Protein AF-A0A0L7LGN3-F1 (afdb_monomer_lite)

pLDDT: mean 71.06, std 17.2, range [39.28, 96.0]

Radius of gyration: 21.37 Å; chains: 1; bounding box: 48×34×63 Å

Structure (mmCIF, N/CA/C/O backbone):
data_AF-A0A0L7LGN3-F1
#
_entry.id   AF-A0A0L7LGN3-F1
#
loop_
_atom_site.group_PDB
_atom_site.id
_atom_site.type_symbol
_atom_site.label_atom_id
_atom_site.label_alt_id
_atom_site.label_comp_id
_atom_site.label_asym_id
_atom_site.label_entity_id
_atom_site.label_seq_id
_atom_site.pdbx_PDB_ins_code
_atom_site.Cartn_x
_atom_site.Cartn_y
_atom_site.Cartn_z
_atom_site.occupancy
_atom_site.B_iso_or_equiv
_atom_site.auth_seq_id
_atom_site.auth_comp_id
_atom_site.auth_asym_id
_atom_site.auth_atom_id
_atom_site.pdbx_PDB_model_num
ATOM 1 N N . MET A 1 1 ? -29.942 -19.097 13.585 1.00 39.56 1 MET A N 1
ATOM 2 C CA . MET A 1 1 ? -29.220 -19.179 14.868 1.00 39.56 1 MET A CA 1
ATOM 3 C C . MET A 1 1 ? -29.336 -17.814 15.507 1.00 39.56 1 MET A C 1
ATOM 5 O O . MET A 1 1 ? -28.858 -16.854 14.919 1.00 39.56 1 MET A O 1
ATOM 9 N N . GLU A 1 2 ? -30.073 -17.703 16.607 1.00 40.81 2 GLU A N 1
ATOM 10 C CA . GLU A 1 2 ? -30.151 -16.458 17.378 1.00 40.81 2 GLU A CA 1
ATOM 11 C C . GLU A 1 2 ? -28.767 -16.155 17.971 1.00 40.81 2 GLU A C 1
ATOM 13 O O . GLU A 1 2 ? -28.131 -17.047 18.529 1.00 40.81 2 GLU A O 1
ATOM 18 N N . GLY A 1 3 ? -28.280 -14.923 17.797 1.00 62.09 3 GLY A N 1
ATOM 19 C CA . GLY A 1 3 ? -27.039 -14.444 18.422 1.00 62.09 3 GLY A CA 1
ATOM 20 C C . GLY A 1 3 ? -25.767 -14.418 17.560 1.00 62.09 3 GLY A C 1
ATOM 21 O O . GLY A 1 3 ? -24.696 -14.176 18.106 1.00 62.09 3 GLY A O 1
ATOM 22 N N . SER A 1 4 ? -25.825 -14.640 16.241 1.00 70.75 4 SER A N 1
ATOM 23 C CA . SER A 1 4 ? -24.631 -14.535 15.378 1.00 70.75 4 SER A CA 1
ATOM 24 C C . SER A 1 4 ? -24.480 -13.150 14.735 1.00 70.75 4 SER A C 1
ATOM 26 O O . SER A 1 4 ? -25.369 -12.726 13.994 1.00 70.75 4 SER A O 1
ATOM 28 N N . PHE A 1 5 ? -23.330 -12.497 14.932 1.00 80.50 5 PHE A N 1
ATOM 29 C CA . PHE A 1 5 ? -22.910 -11.335 14.137 1.00 80.50 5 PHE A CA 1
ATOM 30 C C . PHE A 1 5 ? -22.350 -11.786 12.781 1.00 80.50 5 PHE A C 1
ATOM 32 O O . PHE A 1 5 ? -21.508 -12.683 12.711 1.00 80.50 5 PHE A O 1
ATOM 39 N N . LEU A 1 6 ? -22.811 -11.167 11.692 1.00 79.69 6 LEU A N 1
ATOM 40 C CA . LEU A 1 6 ? -22.328 -11.440 10.341 1.00 79.69 6 LEU A CA 1
ATOM 41 C C . LEU A 1 6 ? -21.188 -10.478 9.995 1.00 79.69 6 LEU A C 1
ATOM 43 O O . LEU A 1 6 ? -21.384 -9.272 9.928 1.00 79.69 6 LEU A O 1
ATOM 47 N N . VAL A 1 7 ? -20.009 -11.022 9.686 1.00 69.62 7 VAL A N 1
ATOM 48 C CA . VAL A 1 7 ? -18.773 -10.249 9.424 1.00 69.62 7 VAL A CA 1
ATOM 49 C C . VAL A 1 7 ? -18.904 -9.249 8.260 1.00 69.62 7 VAL A C 1
ATOM 51 O O . VAL A 1 7 ? -18.174 -8.268 8.198 1.00 69.62 7 VAL A O 1
ATOM 54 N N . ARG A 1 8 ? -19.828 -9.480 7.318 1.00 71.06 8 ARG A N 1
ATOM 55 C CA . ARG A 1 8 ? -20.054 -8.613 6.143 1.00 71.06 8 ARG A CA 1
ATOM 56 C C . ARG A 1 8 ? -21.220 -7.637 6.304 1.00 71.06 8 ARG A C 1
ATOM 58 O O . ARG A 1 8 ? -21.618 -7.013 5.324 1.00 71.06 8 ARG A O 1
ATOM 65 N N . GLN A 1 9 ? -21.790 -7.544 7.499 1.00 74.56 9 GLN A N 1
ATOM 66 C CA . GLN A 1 9 ? -22.887 -6.641 7.795 1.00 74.56 9 GLN A CA 1
ATOM 67 C C . GLN A 1 9 ? -22.383 -5.513 8.690 1.00 74.56 9 GLN A C 1
ATOM 69 O O . GLN A 1 9 ? -21.747 -5.755 9.712 1.00 74.56 9 GLN A O 1
ATOM 74 N N . THR A 1 10 ? -22.673 -4.279 8.297 1.00 77.44 10 THR A N 1
ATOM 75 C CA . THR A 1 10 ? -22.473 -3.109 9.149 1.00 77.44 10 THR A CA 1
ATOM 76 C C . THR A 1 10 ? -23.644 -2.996 10.118 1.00 77.44 10 THR A C 1
ATOM 78 O O . THR A 1 10 ? -24.796 -3.218 9.739 1.00 77.44 10 THR A O 1
ATOM 81 N N . TYR A 1 11 ? -23.340 -2.667 11.366 1.00 81.38 11 TYR A N 1
ATOM 82 C CA . TYR A 1 11 ? -24.309 -2.500 12.443 1.00 81.38 11 TYR A CA 1
ATOM 83 C C . TYR A 1 11 ? -24.236 -1.059 12.949 1.00 81.38 11 TYR A C 1
ATOM 85 O O . TYR A 1 11 ? -23.174 -0.447 12.878 1.00 81.38 11 TYR A O 1
ATOM 93 N N . GLU A 1 12 ? -25.356 -0.532 13.442 1.00 82.38 12 GLU A N 1
ATOM 94 C CA . GLU A 1 12 ? -25.404 0.788 14.079 1.00 82.38 12 GLU A CA 1
ATOM 95 C C . GLU A 1 12 ? -24.512 0.813 15.330 1.00 82.38 12 GLU A C 1
ATOM 97 O O . GLU A 1 12 ? -24.503 -0.149 16.107 1.00 82.38 12 GLU A O 1
ATOM 102 N N . ASP A 1 13 ? -23.810 1.925 15.563 1.00 80.25 13 ASP A N 1
ATOM 103 C CA . ASP A 1 13 ? -22.877 2.076 16.691 1.00 80.25 13 ASP A CA 1
ATOM 104 C C . ASP A 1 13 ? -23.557 1.845 18.051 1.00 80.25 13 ASP A C 1
ATOM 106 O O . ASP A 1 13 ? -22.943 1.323 18.984 1.00 80.25 13 ASP A O 1
ATOM 110 N N . GLU A 1 14 ? -24.852 2.166 18.147 1.00 86.12 14 GLU A N 1
ATOM 111 C CA . GLU A 1 14 ? -25.691 1.940 19.329 1.00 86.12 14 GLU A CA 1
ATOM 112 C C . GLU A 1 14 ? -25.635 0.483 19.813 1.00 86.12 14 GLU A C 1
ATOM 114 O O . GLU A 1 14 ? -25.591 0.225 21.016 1.00 86.12 14 GLU A O 1
ATOM 119 N N . ILE A 1 15 ? -25.547 -0.482 18.892 1.00 87.50 15 ILE A N 1
ATOM 120 C CA . ILE A 1 15 ? -25.446 -1.905 19.236 1.00 87.50 15 ILE A CA 1
ATOM 121 C C . ILE A 1 15 ? -24.143 -2.176 19.998 1.00 87.50 15 ILE A C 1
ATOM 123 O O . ILE A 1 15 ? -24.157 -2.890 21.001 1.00 87.50 15 ILE A O 1
ATOM 127 N N . THR A 1 16 ? -23.030 -1.572 19.577 1.00 85.44 16 THR A N 1
ATOM 128 C CA . THR A 1 16 ? -21.734 -1.705 20.258 1.00 85.44 16 THR A CA 1
ATOM 129 C C . THR A 1 16 ? -21.788 -1.097 21.658 1.00 85.44 16 THR A C 1
ATOM 131 O O . THR A 1 16 ? -21.378 -1.742 22.623 1.00 85.44 16 THR A O 1
ATOM 134 N N . TYR A 1 17 ? -22.349 0.107 21.804 1.00 85.38 17 TYR A N 1
ATOM 135 C CA . TYR A 1 17 ? -22.479 0.757 23.114 1.00 85.38 17 TYR A CA 1
ATOM 136 C C . TYR A 1 17 ? -23.375 -0.028 24.077 1.00 85.38 17 TYR A C 1
ATOM 138 O O . TYR A 1 17 ? -23.039 -0.167 25.257 1.00 85.38 17 TYR A O 1
ATOM 146 N N . ASN A 1 18 ? -24.473 -0.595 23.575 1.00 91.06 18 ASN A N 1
ATOM 147 C CA . ASN A 1 18 ? -25.382 -1.417 24.368 1.00 91.06 18 ASN A CA 1
ATOM 148 C C . ASN A 1 18 ? -24.717 -2.726 24.817 1.00 91.06 18 ASN A C 1
ATOM 150 O O . ASN A 1 18 ? -24.875 -3.123 25.970 1.00 91.06 18 ASN A O 1
ATOM 154 N N . LEU A 1 19 ? -23.919 -3.366 23.953 1.00 91.06 19 LEU A N 1
ATOM 155 C CA . LEU A 1 19 ? -23.157 -4.570 24.308 1.00 91.06 19 LEU A CA 1
ATOM 156 C C . LEU A 1 19 ? -22.126 -4.301 25.404 1.00 91.06 19 LEU A C 1
ATOM 158 O O . LEU A 1 19 ? -22.031 -5.077 26.353 1.00 91.06 19 LEU A O 1
ATOM 162 N N . ILE A 1 20 ? -21.366 -3.207 25.289 1.00 91.19 20 ILE A N 1
ATOM 163 C CA . ILE A 1 20 ? -20.361 -2.847 26.295 1.00 91.19 20 ILE A CA 1
ATOM 164 C C . ILE A 1 20 ? -21.041 -2.498 27.619 1.00 91.19 20 ILE A C 1
ATOM 166 O O . ILE A 1 20 ? -20.626 -3.008 28.655 1.00 91.19 20 ILE A O 1
ATOM 170 N N . THR A 1 21 ? -22.119 -1.708 27.595 1.00 91.19 21 THR A N 1
ATOM 171 C CA . THR A 1 21 ? -22.892 -1.366 28.803 1.00 91.19 21 THR A CA 1
ATOM 172 C C . THR A 1 21 ? -23.439 -2.619 29.491 1.00 91.19 21 THR A C 1
ATOM 174 O O . THR A 1 21 ? -23.223 -2.804 30.687 1.00 91.19 21 THR A O 1
ATOM 177 N N . ALA A 1 22 ? -24.052 -3.538 28.739 1.00 94.12 22 ALA A N 1
ATOM 178 C CA . ALA A 1 22 ? -24.534 -4.805 29.285 1.00 94.12 22 ALA A CA 1
ATOM 179 C C . ALA A 1 22 ? -23.389 -5.666 29.853 1.00 94.12 22 ALA A C 1
ATOM 181 O O . ALA A 1 22 ? -23.540 -6.291 30.901 1.00 94.12 22 ALA A O 1
ATOM 182 N N . ALA A 1 23 ? -22.221 -5.686 29.203 1.00 92.00 23 ALA A N 1
ATOM 183 C CA . ALA A 1 23 ? -21.054 -6.412 29.697 1.00 92.00 23 ALA A CA 1
ATOM 184 C C . ALA A 1 23 ? -20.507 -5.817 31.006 1.00 92.00 23 ALA A C 1
ATOM 186 O O . ALA A 1 23 ? -20.139 -6.579 31.900 1.00 92.00 23 ALA A O 1
ATOM 187 N N . VAL A 1 24 ? -20.504 -4.487 31.154 1.00 94.31 24 VAL A N 1
ATOM 188 C CA . VAL A 1 24 ? -20.149 -3.811 32.416 1.00 94.31 24 VAL A CA 1
ATOM 189 C C . VAL A 1 24 ? -21.088 -4.253 33.536 1.00 94.31 24 VAL A C 1
ATOM 191 O O . VAL A 1 24 ? -20.627 -4.637 34.610 1.00 94.31 24 VAL A O 1
ATOM 194 N N . GLU A 1 25 ? -22.397 -4.250 33.282 1.00 95.06 25 GLU A N 1
ATOM 195 C CA . GLU A 1 25 ? -23.411 -4.636 34.268 1.00 95.06 25 GLU A CA 1
ATOM 196 C C . GLU A 1 25 ? -23.312 -6.113 34.668 1.00 95.06 25 GLU A C 1
ATOM 198 O O . GLU A 1 25 ? -23.404 -6.447 35.848 1.00 95.06 25 GLU A O 1
ATOM 203 N 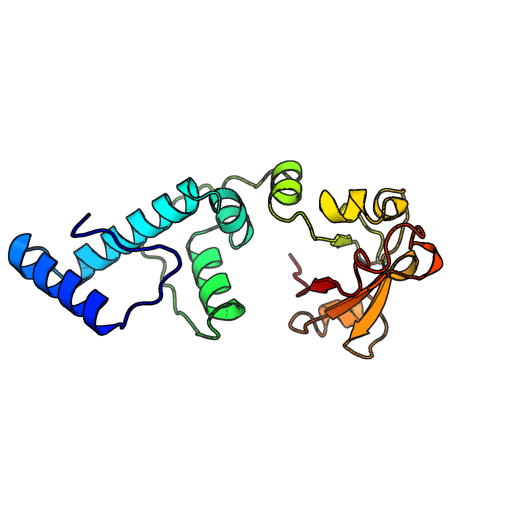N . VAL A 1 26 ? -23.098 -7.011 33.707 1.00 96.00 26 VAL A N 1
ATOM 204 C CA . VAL A 1 26 ? -23.064 -8.457 33.970 1.00 96.00 26 VAL A CA 1
ATOM 205 C C . VAL A 1 26 ? -21.743 -8.888 34.603 1.00 96.00 26 VAL A C 1
ATOM 207 O O . VAL A 1 26 ? -21.737 -9.683 35.542 1.00 96.00 26 VAL A O 1
ATOM 210 N N . LEU A 1 27 ? -20.617 -8.387 34.091 1.00 93.19 27 LEU A N 1
ATOM 211 C CA . LEU A 1 27 ? -19.284 -8.827 34.510 1.00 93.19 27 LEU A CA 1
ATOM 212 C C . LEU A 1 27 ? -18.739 -8.018 35.687 1.00 93.19 27 LEU A C 1
ATOM 214 O O . LEU A 1 27 ? -17.774 -8.454 36.311 1.00 93.19 27 LEU A O 1
ATOM 218 N N . GLN A 1 28 ? -19.343 -6.863 35.996 1.00 94.19 28 GLN A N 1
ATOM 219 C CA . GLN A 1 28 ? -18.865 -5.925 37.017 1.00 94.19 28 GLN A CA 1
ATOM 220 C C . GLN A 1 28 ? -17.419 -5.466 36.755 1.00 94.19 28 GLN A C 1
ATOM 222 O O . GLN A 1 28 ? -16.639 -5.230 37.679 1.00 94.19 28 GLN A O 1
ATOM 227 N N . ILE A 1 29 ? -17.056 -5.347 35.474 1.00 92.50 29 ILE A N 1
ATOM 228 C CA . ILE A 1 29 ? -15.755 -4.856 35.011 1.00 92.50 29 ILE A CA 1
ATOM 229 C C . ILE A 1 29 ? -15.960 -3.462 34.400 1.00 92.50 29 ILE A C 1
ATOM 231 O O . ILE A 1 29 ? -16.913 -3.274 33.644 1.00 92.50 29 ILE A O 1
ATOM 235 N N . PRO A 1 30 ? -15.086 -2.482 34.690 1.00 92.62 30 PRO A N 1
ATOM 236 C CA . PRO A 1 30 ? -15.121 -1.168 34.053 1.00 92.62 30 PRO A CA 1
ATOM 237 C C . PRO A 1 30 ? -15.074 -1.221 32.515 1.00 92.62 30 PRO A C 1
ATOM 239 O O . PRO A 1 30 ? -14.418 -2.081 31.922 1.00 92.62 30 PRO A O 1
ATOM 242 N N . ALA A 1 31 ? -15.761 -0.281 31.858 1.00 84.19 31 ALA A N 1
ATOM 243 C CA . ALA A 1 31 ? -15.893 -0.253 30.398 1.00 84.19 31 ALA A CA 1
ATOM 244 C C . ALA A 1 31 ? -14.546 -0.130 29.667 1.00 84.19 31 ALA A C 1
ATOM 246 O O . ALA A 1 31 ? -14.358 -0.744 28.622 1.00 84.19 31 ALA A O 1
ATOM 247 N N . ASP A 1 32 ? -13.606 0.638 30.218 1.00 82.44 32 ASP A N 1
ATOM 248 C CA . ASP A 1 32 ? -12.250 0.810 29.690 1.00 82.44 32 ASP A CA 1
ATOM 249 C C . ASP A 1 32 ? -11.476 -0.515 29.657 1.00 82.44 32 ASP A C 1
ATOM 251 O O . ASP A 1 32 ? -10.899 -0.856 28.627 1.00 82.44 32 ASP A O 1
ATOM 255 N N . ALA A 1 33 ? -11.545 -1.311 30.726 1.00 79.19 33 ALA A N 1
ATOM 256 C CA . ALA A 1 33 ? -10.915 -2.630 30.778 1.00 79.19 33 ALA A CA 1
ATOM 257 C C . ALA A 1 33 ? -11.566 -3.633 29.805 1.00 79.19 33 ALA A C 1
ATOM 259 O O . ALA A 1 33 ? -10.871 -4.436 29.178 1.00 79.19 33 ALA A O 1
ATOM 260 N N . ILE A 1 34 ? -12.893 -3.578 29.637 1.00 84.12 34 ILE A N 1
ATOM 261 C CA . ILE A 1 34 ? -13.607 -4.398 28.643 1.00 84.12 34 ILE A CA 1
ATOM 262 C C . ILE A 1 34 ? -13.187 -4.005 27.224 1.00 84.12 34 ILE A C 1
ATOM 264 O O . ILE A 1 34 ? -12.912 -4.880 26.406 1.00 84.12 34 ILE A O 1
ATOM 268 N N . LEU A 1 35 ? -13.111 -2.706 26.929 1.00 78.50 35 LEU A N 1
ATOM 269 C CA . LEU A 1 35 ? -12.689 -2.193 25.626 1.00 78.50 35 LEU A CA 1
ATOM 270 C C . LEU A 1 35 ? -11.220 -2.521 25.325 1.00 78.50 35 LEU A C 1
ATOM 272 O O . LEU A 1 35 ? -10.892 -2.846 24.184 1.00 78.50 35 LEU A O 1
ATOM 276 N N . GLU A 1 36 ? -10.342 -2.499 26.330 1.00 76.19 36 GLU A N 1
ATOM 277 C CA . GLU A 1 36 ? -8.947 -2.925 26.184 1.00 76.19 36 GLU A CA 1
ATOM 278 C C . GLU A 1 36 ? -8.856 -4.419 25.834 1.00 76.19 36 GLU A C 1
ATOM 280 O O . GLU A 1 36 ? -8.170 -4.801 24.879 1.00 76.19 36 GLU A O 1
ATOM 285 N N . LEU A 1 37 ? -9.599 -5.268 26.552 1.00 77.06 37 LEU A N 1
ATOM 286 C CA . LEU A 1 37 ? -9.659 -6.700 26.265 1.00 77.06 37 LEU A CA 1
ATOM 287 C C . LEU A 1 37 ? -10.264 -6.972 24.883 1.00 77.06 37 LEU A C 1
ATOM 289 O O . LEU A 1 37 ? -9.725 -7.781 24.130 1.00 77.06 37 LEU A O 1
ATOM 293 N N . PHE A 1 38 ? -11.332 -6.258 24.525 1.00 81.62 38 PHE A N 1
ATOM 294 C CA . PHE A 1 38 ? -11.936 -6.318 23.199 1.00 81.62 38 PHE A CA 1
ATOM 295 C C . PHE A 1 38 ? -10.917 -5.970 22.112 1.00 81.62 38 PHE A C 1
ATOM 297 O O . PHE A 1 38 ? -10.794 -6.713 21.143 1.00 81.62 38 PHE A O 1
ATOM 304 N N . GLY A 1 39 ? -10.136 -4.899 22.287 1.00 69.88 39 GLY A N 1
ATOM 305 C CA . GLY A 1 39 ? -9.077 -4.520 21.352 1.00 69.88 39 GLY A CA 1
ATOM 306 C C . GLY A 1 39 ? -8.022 -5.617 21.176 1.00 69.88 39 GLY A C 1
ATOM 307 O O . GLY A 1 39 ? -7.620 -5.914 20.049 1.00 69.88 39 GLY A O 1
ATOM 308 N N . LYS A 1 40 ? -7.620 -6.277 22.270 1.00 71.94 40 LYS A N 1
ATOM 309 C CA . LYS A 1 40 ? -6.699 -7.421 22.220 1.00 71.94 40 LYS A CA 1
ATOM 310 C C . LYS A 1 40 ? -7.301 -8.604 21.453 1.00 71.94 40 LYS A C 1
ATOM 312 O O . LYS A 1 40 ? -6.662 -9.125 20.543 1.00 71.94 40 LYS A O 1
ATOM 317 N N . THR A 1 41 ? -8.525 -9.006 21.784 1.00 75.56 41 THR A N 1
ATOM 318 C CA . THR A 1 41 ? -9.213 -10.125 21.121 1.00 75.56 41 THR A CA 1
ATOM 319 C C . THR A 1 41 ? -9.513 -9.821 19.655 1.00 75.56 41 THR A C 1
ATOM 321 O O . THR A 1 41 ? -9.410 -10.703 18.809 1.00 75.56 41 THR A O 1
ATOM 324 N N . PHE A 1 42 ? -9.822 -8.569 19.317 1.00 72.19 42 PHE A N 1
ATOM 325 C CA . PHE A 1 42 ? -9.990 -8.121 17.937 1.00 72.19 42 PHE A CA 1
ATOM 326 C C . PHE A 1 42 ? -8.689 -8.255 17.139 1.00 72.19 42 PHE A C 1
ATOM 328 O O . PHE A 1 42 ? -8.714 -8.670 15.980 1.00 72.19 42 PHE A O 1
ATOM 335 N N . PHE A 1 43 ? -7.545 -7.945 17.754 1.00 66.12 43 PHE A N 1
ATOM 336 C CA . PHE A 1 43 ? -6.245 -8.133 17.119 1.00 66.12 43 PHE A CA 1
ATOM 337 C C . PHE A 1 43 ? -5.948 -9.617 16.861 1.00 66.12 43 PHE A C 1
ATOM 339 O O . PHE A 1 43 ? -5.594 -9.971 15.739 1.00 66.12 43 PHE A O 1
ATOM 346 N N . GLU A 1 44 ? -6.164 -10.484 17.854 1.00 68.31 44 GLU A N 1
ATOM 347 C CA . GLU A 1 44 ? -6.035 -11.945 17.713 1.00 68.31 44 GLU A CA 1
ATOM 348 C C . GLU A 1 44 ? -6.971 -12.480 16.613 1.00 68.31 44 GLU A C 1
ATOM 350 O O . GLU A 1 44 ? -6.536 -13.195 15.713 1.00 68.31 44 GLU A O 1
ATOM 355 N N . PHE A 1 45 ? -8.229 -12.027 16.586 1.00 68.69 45 PHE A N 1
ATOM 356 C CA . PHE A 1 45 ? -9.182 -12.361 15.527 1.00 68.69 45 PHE A CA 1
ATOM 357 C C . PHE A 1 45 ? -8.698 -11.930 14.137 1.00 68.69 45 PHE A C 1
ATOM 359 O O . PHE A 1 45 ? -8.854 -12.676 13.168 1.00 68.69 45 PHE A O 1
ATOM 366 N N . CYS A 1 46 ? -8.106 -10.739 14.009 1.00 62.75 46 CYS A N 1
ATOM 367 C CA . CYS A 1 46 ? -7.528 -10.300 12.742 1.00 62.75 46 CYS A CA 1
ATOM 368 C C . CYS A 1 46 ? -6.362 -11.208 12.319 1.00 62.75 46 CYS A C 1
ATOM 370 O O . CYS A 1 46 ? -6.254 -11.544 11.138 1.00 62.75 46 CYS A O 1
ATOM 372 N N . GLN A 1 47 ? -5.519 -11.641 13.262 1.00 60.88 47 GLN A N 1
ATOM 373 C CA . GLN A 1 47 ? -4.443 -12.591 12.976 1.00 60.88 47 GLN A CA 1
ATOM 374 C C . GLN A 1 47 ? -5.002 -13.924 12.457 1.00 60.88 47 GLN A C 1
ATOM 376 O O . GLN A 1 47 ? -4.615 -14.363 11.371 1.00 60.88 47 GLN A O 1
ATOM 381 N N . ASP A 1 48 ? -5.975 -14.500 13.162 1.00 67.81 48 ASP A N 1
ATOM 382 C CA . ASP A 1 48 ? -6.616 -15.773 12.805 1.00 67.81 48 ASP A CA 1
ATOM 383 C C . ASP A 1 48 ? -7.400 -15.701 11.489 1.00 67.81 48 ASP A C 1
ATOM 385 O O . ASP A 1 48 ? -7.450 -16.662 10.719 1.00 67.81 48 ASP A O 1
ATOM 389 N N . SER A 1 49 ? -7.958 -14.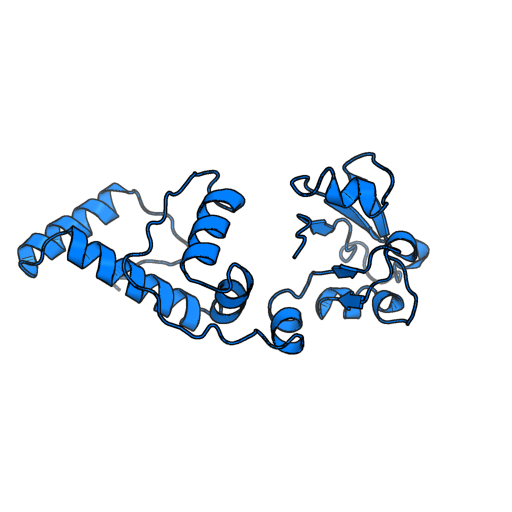531 11.178 1.00 63.28 49 SER A N 1
ATOM 390 C CA . SER A 1 49 ? -8.657 -14.257 9.917 1.00 63.28 49 SER A CA 1
ATOM 391 C C . SER A 1 49 ? -7.710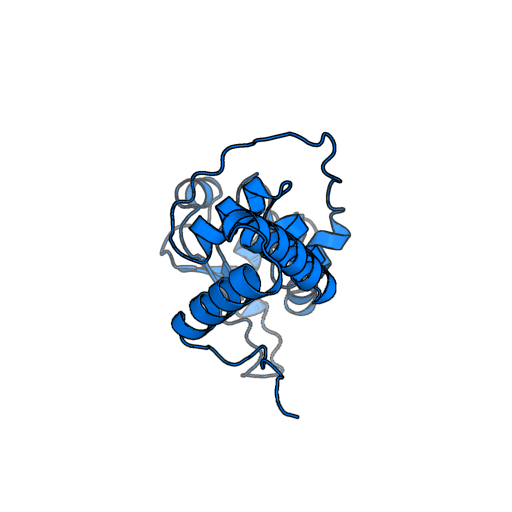 -14.114 8.714 1.00 63.28 49 SER A C 1
ATOM 393 O O . SER A 1 49 ? -8.154 -13.798 7.610 1.00 63.28 49 SER A O 1
ATOM 395 N N . GLY A 1 50 ? -6.405 -14.348 8.902 1.00 58.22 50 GLY A N 1
ATOM 396 C CA . GLY A 1 50 ? -5.388 -14.299 7.851 1.00 58.22 50 GLY A CA 1
ATOM 397 C C . GLY A 1 50 ? -4.881 -12.891 7.540 1.00 58.22 50 GLY A C 1
ATOM 398 O O . GLY A 1 50 ? -4.188 -12.699 6.536 1.00 58.22 50 GLY A O 1
ATOM 399 N N . TYR A 1 51 ? -5.213 -11.907 8.385 1.00 57.94 51 TYR A N 1
ATOM 400 C CA . TYR A 1 51 ? -4.610 -10.578 8.331 1.00 57.94 51 TYR A CA 1
ATOM 401 C C . TYR A 1 51 ? -3.306 -10.507 9.128 1.00 57.94 51 TYR A C 1
ATOM 403 O O . TYR A 1 51 ? -2.630 -9.494 9.014 1.00 57.94 51 TYR A O 1
ATOM 411 N N . ASP A 1 52 ? -2.898 -11.556 9.858 1.00 56.03 52 ASP A N 1
ATOM 412 C CA . ASP A 1 52 ? -1.618 -11.672 10.592 1.00 56.03 52 ASP A CA 1
ATOM 413 C C . ASP A 1 52 ? -0.438 -11.048 9.837 1.00 56.03 52 ASP A C 1
ATOM 415 O O . ASP A 1 52 ? 0.318 -10.216 10.334 1.00 56.03 52 ASP A O 1
ATOM 419 N N . LYS A 1 53 ? -0.369 -11.410 8.569 1.00 53.88 53 LYS A N 1
ATOM 420 C CA . LYS A 1 53 ? 0.624 -11.029 7.589 1.00 53.88 53 LYS A CA 1
ATOM 421 C C . LYS A 1 53 ? 0.522 -9.568 7.161 1.00 53.88 53 LYS A C 1
ATOM 423 O O . LYS A 1 53 ? 1.546 -8.916 6.986 1.00 53.88 53 LYS A O 1
ATOM 428 N N . ILE A 1 54 ? -0.694 -9.046 6.994 1.00 53.97 54 ILE A N 1
ATOM 429 C CA . ILE A 1 54 ? -0.953 -7.635 6.665 1.00 53.97 54 ILE A CA 1
ATOM 430 C C . ILE A 1 54 ? -0.643 -6.758 7.884 1.00 53.97 54 ILE A C 1
ATOM 432 O O . ILE A 1 54 ? 0.023 -5.737 7.741 1.00 53.97 54 ILE A O 1
ATOM 436 N N . LEU A 1 55 ? -1.048 -7.188 9.081 1.00 52.84 55 LEU A N 1
ATOM 437 C CA . LEU A 1 55 ? -0.795 -6.512 10.354 1.00 52.84 55 LEU A CA 1
ATOM 438 C C . LEU A 1 55 ? 0.707 -6.357 10.630 1.00 52.84 55 LEU A C 1
ATOM 440 O O . LEU A 1 55 ? 1.141 -5.272 10.995 1.00 52.84 55 LEU A O 1
ATOM 444 N N . GLN A 1 56 ? 1.500 -7.405 10.378 1.00 53.78 56 GLN A N 1
ATOM 445 C CA . GLN A 1 56 ? 2.963 -7.388 10.530 1.00 53.78 56 GLN A CA 1
ATOM 446 C C . GLN A 1 56 ? 3.685 -6.433 9.568 1.00 53.78 56 GLN A C 1
ATOM 448 O O . GLN A 1 56 ? 4.820 -6.038 9.820 1.00 53.78 56 GLN A O 1
ATOM 453 N N . VAL A 1 57 ? 3.056 -6.081 8.445 1.00 51.06 57 VAL A N 1
ATOM 454 C CA . VAL A 1 57 ? 3.662 -5.219 7.420 1.00 51.06 57 VAL A CA 1
ATOM 455 C C . VAL A 1 57 ? 3.139 -3.785 7.483 1.00 51.06 57 VAL A C 1
ATOM 457 O O . VAL A 1 57 ? 3.855 -2.855 7.124 1.00 51.06 57 VAL A O 1
ATOM 460 N N . LEU A 1 58 ? 1.911 -3.581 7.964 1.00 50.16 58 LEU A N 1
ATOM 461 C CA . LEU A 1 58 ? 1.352 -2.251 8.217 1.00 50.16 58 LEU A CA 1
ATOM 462 C C . LEU A 1 58 ? 1.981 -1.564 9.439 1.00 50.16 58 LEU A C 1
ATOM 464 O O . LEU A 1 58 ? 1.753 -0.377 9.649 1.00 50.16 58 LEU A O 1
ATOM 468 N N . GLY A 1 59 ? 2.793 -2.279 10.216 1.00 49.00 59 GLY A N 1
ATOM 469 C CA . GLY A 1 59 ? 3.602 -1.705 11.275 1.00 49.00 59 GLY A CA 1
ATOM 470 C C . GLY A 1 59 ? 4.474 -2.749 11.963 1.00 49.00 59 GLY A C 1
ATOM 471 O O . GLY A 1 59 ? 4.000 -3.838 12.268 1.00 49.00 59 GLY A O 1
ATOM 472 N N . ALA A 1 60 ? 5.735 -2.409 12.245 1.00 48.03 60 ALA A N 1
ATOM 473 C CA . ALA A 1 60 ? 6.628 -3.267 13.030 1.00 48.03 60 ALA A CA 1
ATOM 474 C C . ALA A 1 60 ? 6.161 -3.385 14.494 1.00 48.03 60 ALA A C 1
ATOM 476 O O . ALA A 1 60 ? 6.518 -4.329 15.196 1.00 48.03 60 ALA A O 1
ATOM 477 N N . THR A 1 61 ? 5.333 -2.436 14.944 1.00 50.72 61 THR A N 1
ATOM 478 C CA . THR A 1 61 ? 4.731 -2.394 16.277 1.00 50.72 61 THR A CA 1
ATOM 479 C C . THR A 1 61 ? 3.212 -2.170 16.207 1.00 50.72 61 THR A C 1
ATOM 481 O O . THR A 1 61 ? 2.716 -1.586 15.240 1.00 50.72 61 THR A O 1
ATOM 484 N N . PRO A 1 62 ? 2.443 -2.533 17.256 1.00 50.94 62 PRO A N 1
ATOM 485 C CA . PRO A 1 62 ? 1.027 -2.165 17.373 1.00 50.94 62 PRO A CA 1
ATOM 486 C C . PRO A 1 62 ? 0.780 -0.654 17.245 1.00 50.94 62 PRO A C 1
ATOM 488 O O . PRO A 1 62 ? -0.262 -0.242 16.748 1.00 50.94 62 PRO A O 1
ATOM 491 N N . ARG A 1 63 ? 1.753 0.180 17.642 1.00 57.22 63 ARG A N 1
ATOM 492 C CA . ARG A 1 63 ? 1.725 1.633 17.423 1.00 57.22 63 ARG A CA 1
ATOM 493 C C . ARG A 1 63 ? 1.743 1.959 15.934 1.00 57.22 63 ARG A C 1
ATOM 495 O O . ARG A 1 63 ? 0.875 2.699 15.486 1.00 57.22 63 ARG A O 1
ATOM 502 N N . ASP A 1 64 ? 2.710 1.423 15.197 1.00 59.53 64 ASP A N 1
ATOM 503 C CA . ASP A 1 64 ? 2.860 1.693 13.763 1.00 59.53 64 ASP A CA 1
ATOM 504 C C . ASP A 1 64 ? 1.634 1.197 12.997 1.00 59.53 64 ASP A C 1
ATOM 506 O O . ASP A 1 64 ? 1.139 1.880 12.102 1.00 59.53 64 ASP A O 1
ATOM 510 N N . PHE A 1 65 ? 1.090 0.051 13.412 1.00 61.62 65 PHE A N 1
ATOM 511 C CA . PHE A 1 65 ? -0.159 -0.475 12.887 1.00 61.62 65 PHE A CA 1
ATOM 512 C C . PHE A 1 65 ? -1.327 0.487 13.146 1.00 61.62 65 PHE A C 1
ATOM 514 O O . PHE A 1 65 ? -1.994 0.901 12.201 1.00 61.62 65 PHE A O 1
ATOM 521 N N . LEU A 1 66 ? -1.554 0.900 14.398 1.00 58.22 66 LEU A N 1
ATOM 522 C CA . LEU A 1 66 ? -2.653 1.803 14.759 1.00 58.22 66 LEU A CA 1
ATOM 523 C C . LEU A 1 66 ? -2.523 3.171 14.085 1.00 58.22 66 LEU A C 1
ATOM 525 O O . LEU A 1 66 ? -3.517 3.712 13.610 1.00 58.22 66 LEU A O 1
ATOM 529 N N . GLN A 1 67 ? -1.310 3.714 13.987 1.00 59.34 67 GLN A N 1
ATOM 530 C CA . GLN A 1 67 ? -1.048 4.970 13.286 1.00 59.34 67 GLN A CA 1
ATOM 531 C C . GLN A 1 67 ? -1.275 4.830 11.780 1.00 59.34 67 GLN A C 1
ATOM 533 O O . GLN A 1 67 ? -1.871 5.716 11.166 1.00 59.34 67 GLN A O 1
ATOM 538 N N . THR A 1 68 ? -0.859 3.716 11.177 1.00 56.16 68 THR A N 1
ATOM 539 C CA . THR A 1 68 ? -1.050 3.459 9.745 1.00 56.16 68 THR A CA 1
ATOM 540 C C . THR A 1 68 ? -2.519 3.224 9.412 1.00 56.16 68 THR A C 1
ATOM 542 O O . THR A 1 68 ? -3.005 3.775 8.430 1.00 56.16 68 THR A O 1
ATOM 545 N N . VAL A 1 69 ? -3.260 2.474 10.230 1.00 58.00 69 VAL A N 1
ATOM 546 C CA . VAL A 1 69 ? -4.702 2.269 10.034 1.00 58.00 69 VAL A CA 1
ATOM 547 C C . VAL A 1 69 ? -5.471 3.566 10.247 1.00 58.00 69 VAL A C 1
ATOM 549 O O . VAL A 1 69 ? -6.259 3.958 9.389 1.00 58.00 69 VAL A O 1
ATOM 552 N N . ALA A 1 70 ? -5.211 4.276 11.343 1.00 55.97 70 ALA A N 1
ATOM 553 C CA . ALA A 1 70 ? -5.905 5.521 11.636 1.00 55.97 70 ALA A CA 1
ATOM 554 C C . ALA A 1 70 ? -5.670 6.577 10.546 1.00 55.97 70 ALA A C 1
ATOM 556 O O . ALA A 1 70 ? -6.632 7.139 10.023 1.00 55.97 70 ALA A O 1
ATOM 557 N N . SER A 1 71 ? -4.413 6.778 10.136 1.00 56.31 71 SER A N 1
ATOM 558 C CA . SER A 1 71 ? -4.071 7.788 9.131 1.00 56.31 71 SER A CA 1
ATOM 559 C C . SER A 1 71 ? -4.439 7.384 7.704 1.00 56.31 71 SER A C 1
ATOM 561 O O . SER A 1 71 ? -4.943 8.221 6.962 1.00 56.31 71 SER A O 1
ATOM 563 N N . LYS A 1 72 ? -4.202 6.126 7.296 1.00 53.81 72 LYS A N 1
ATOM 564 C CA . LYS A 1 72 ? -4.343 5.708 5.889 1.00 53.81 72 LYS A CA 1
ATOM 565 C C . LYS A 1 72 ? -5.691 5.094 5.541 1.00 53.81 72 LYS A C 1
ATOM 567 O O . LYS A 1 72 ? -6.059 5.131 4.370 1.00 53.81 72 LYS A O 1
ATOM 572 N N . LEU A 1 73 ? -6.395 4.493 6.501 1.00 52.25 73 LEU A N 1
ATOM 573 C CA . LEU A 1 73 ? -7.695 3.865 6.243 1.00 52.25 73 LEU A CA 1
ATOM 574 C C . LEU A 1 73 ? -8.849 4.759 6.691 1.00 52.25 73 LEU A C 1
ATOM 576 O O . LEU A 1 73 ? -9.850 4.827 5.985 1.00 52.25 73 LEU A O 1
ATOM 580 N N . HIS A 1 74 ? -8.725 5.440 7.835 1.00 52.31 74 HIS A N 1
ATOM 581 C CA . HIS A 1 74 ? -9.851 6.159 8.445 1.00 52.31 74 HIS A CA 1
ATOM 582 C C . HIS A 1 74 ? -9.712 7.695 8.450 1.00 52.31 74 HIS A C 1
ATOM 584 O O . HIS A 1 74 ? -10.629 8.363 8.914 1.00 52.31 74 HIS A O 1
ATOM 590 N N . ASN A 1 75 ? -8.629 8.273 7.905 1.00 54.66 75 ASN A N 1
ATOM 591 C CA . ASN A 1 75 ? -8.357 9.726 7.910 1.00 54.66 75 ASN A CA 1
ATOM 592 C C . ASN A 1 75 ? -8.440 10.375 9.311 1.00 54.66 75 ASN A C 1
ATOM 594 O O . ASN A 1 75 ? -8.814 11.541 9.444 1.00 54.66 75 ASN A O 1
ATOM 598 N N . THR A 1 76 ? -8.069 9.636 10.357 1.00 45.75 76 THR A N 1
ATOM 599 C CA . THR A 1 76 ? -8.142 10.091 11.752 1.00 45.75 76 THR A CA 1
ATOM 600 C C . THR A 1 76 ? -6.746 10.157 12.360 1.00 45.75 76 THR A C 1
ATOM 602 O O . THR A 1 76 ? -5.943 9.234 12.218 1.00 45.75 76 THR A O 1
ATOM 605 N N . GLU A 1 77 ? -6.446 11.237 13.078 1.00 48.72 77 GLU A N 1
ATOM 606 C CA . GLU A 1 77 ? -5.189 11.383 13.812 1.00 48.72 77 GLU A CA 1
ATO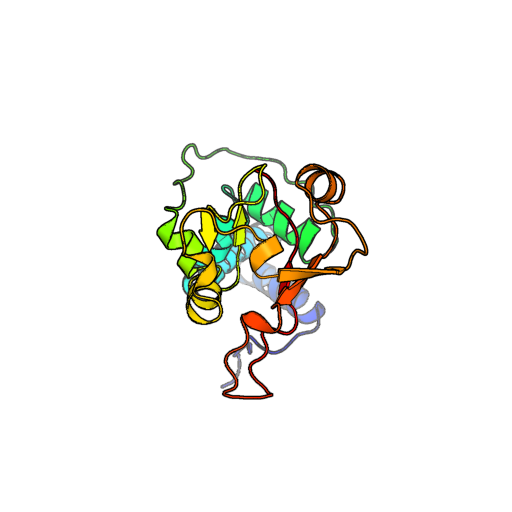M 607 C C . GLU A 1 77 ? -5.322 10.742 15.204 1.00 48.72 77 GLU A C 1
ATOM 609 O O . GLU A 1 77 ? -6.049 11.237 16.065 1.00 48.72 77 GLU A O 1
ATOM 614 N N . VAL A 1 78 ? -4.642 9.615 15.433 1.00 50.06 78 VAL A N 1
ATOM 615 C CA . VAL A 1 78 ? -4.644 8.925 16.735 1.00 50.06 78 VAL A CA 1
ATOM 616 C C . VAL A 1 78 ? -3.337 9.210 17.470 1.00 50.06 78 VAL A C 1
ATOM 618 O O . VAL A 1 78 ? -2.253 8.813 17.032 1.00 50.06 78 VAL A O 1
ATOM 621 N N . LYS A 1 79 ? -3.433 9.865 18.633 1.00 48.12 79 LYS A N 1
ATOM 622 C CA . LYS A 1 79 ? -2.322 9.966 19.586 1.00 48.12 79 LYS A CA 1
ATOM 623 C C . LYS A 1 79 ? -2.195 8.654 20.355 1.00 48.12 79 LYS A C 1
ATOM 625 O O . LYS A 1 79 ? -3.001 8.358 21.227 1.00 48.12 79 LYS A O 1
ATOM 630 N N . VAL A 1 80 ? -1.162 7.880 20.032 1.00 51.56 80 VAL A N 1
ATOM 631 C CA . VAL A 1 80 ? -0.793 6.667 20.773 1.00 51.56 80 VAL A CA 1
ATOM 632 C C . VAL A 1 80 ? 0.308 7.019 21.776 1.00 51.56 80 VAL A C 1
ATOM 634 O O . VAL A 1 80 ? 1.405 7.425 21.377 1.00 51.56 80 VAL A O 1
ATOM 637 N N . GLU A 1 81 ? 0.059 6.836 23.070 1.00 51.72 81 GLU A N 1
ATOM 638 C CA . GLU A 1 81 ? 1.082 6.902 24.122 1.00 51.72 81 GLU A CA 1
ATOM 639 C C . GLU A 1 81 ? 1.555 5.481 24.462 1.00 51.72 81 GLU A C 1
ATOM 641 O O . GLU A 1 81 ? 0.748 4.569 24.632 1.00 51.72 81 GLU A O 1
ATOM 646 N N . ILE A 1 82 ? 2.875 5.250 24.498 1.00 51.62 82 ILE A N 1
ATOM 647 C CA . ILE A 1 82 ? 3.411 3.938 24.890 1.00 51.62 82 ILE A CA 1
ATOM 648 C C . ILE A 1 82 ? 3.388 3.869 26.414 1.00 51.62 82 ILE A C 1
ATOM 650 O O . ILE A 1 82 ? 4.133 4.588 27.072 1.00 51.62 82 ILE A O 1
ATOM 654 N N . LEU A 1 83 ? 2.577 2.961 26.953 1.00 46.03 83 LEU A N 1
ATOM 655 C CA . LEU A 1 83 ? 2.518 2.703 28.392 1.00 46.03 83 LEU A CA 1
ATOM 656 C C . LEU A 1 83 ? 3.605 1.708 28.843 1.00 46.03 83 LEU A C 1
ATOM 658 O O . LEU A 1 83 ? 4.109 1.832 29.957 1.00 46.03 83 LEU A O 1
ATOM 662 N N . LYS A 1 84 ? 4.009 0.758 27.979 1.00 40.50 84 LYS A N 1
ATOM 663 C CA . LYS A 1 84 ? 5.149 -0.168 28.167 1.00 40.50 84 LYS A CA 1
ATOM 664 C C . LYS A 1 84 ? 5.713 -0.629 26.817 1.00 40.50 84 LYS A C 1
ATOM 666 O O . LYS A 1 84 ? 4.947 -0.934 25.906 1.00 40.50 84 LYS A O 1
ATOM 671 N N . THR A 1 85 ? 7.036 -0.720 26.683 1.00 40.72 85 THR A N 1
ATOM 672 C CA . THR A 1 85 ? 7.703 -1.317 25.513 1.00 40.72 85 THR A CA 1
ATOM 673 C C . THR A 1 85 ? 7.984 -2.801 25.757 1.00 40.72 85 THR A C 1
ATOM 675 O O . THR A 1 85 ? 8.511 -3.178 26.802 1.00 40.72 85 THR A O 1
ATOM 678 N N . LYS A 1 86 ? 7.660 -3.659 24.783 1.00 39.28 86 LYS A N 1
ATOM 679 C CA . LYS A 1 86 ? 8.202 -5.021 24.701 1.00 39.28 86 LYS A CA 1
ATOM 680 C C . LYS A 1 86 ? 9.309 -4.997 23.649 1.00 39.28 86 LYS A C 1
ATOM 682 O O . LYS A 1 86 ? 9.068 -4.592 22.515 1.00 39.28 86 LYS A O 1
ATOM 687 N N . GLN A 1 87 ? 10.529 -5.337 24.048 1.00 42.88 87 GLN A N 1
ATOM 688 C CA . GLN A 1 87 ? 11.703 -5.301 23.183 1.00 42.88 87 GLN A CA 1
ATOM 689 C C . GLN A 1 87 ? 11.810 -6.631 22.434 1.00 42.88 87 GLN A C 1
ATOM 691 O O . GLN A 1 87 ? 12.259 -7.606 23.015 1.00 42.88 87 GLN A O 1
ATOM 696 N N . GLU A 1 88 ? 11.294 -6.650 21.204 1.00 43.78 88 GLU A N 1
ATOM 697 C CA . GLU A 1 88 ? 11.706 -7.455 20.037 1.00 43.78 88 GLU A CA 1
ATOM 698 C C . GLU A 1 88 ? 10.559 -7.414 19.019 1.00 43.78 88 GLU A C 1
ATOM 700 O O . GLU A 1 88 ? 9.446 -7.858 19.296 1.00 43.78 88 GLU A O 1
ATOM 705 N N . CYS A 1 89 ? 10.809 -6.809 17.857 1.00 40.19 89 CYS A N 1
ATOM 706 C CA . CYS A 1 89 ? 9.915 -6.893 16.706 1.00 40.19 89 CYS A CA 1
ATOM 707 C C . CYS A 1 89 ? 10.596 -7.840 15.719 1.00 40.19 89 CYS A C 1
ATOM 709 O O . CYS A 1 89 ? 11.674 -7.522 15.207 1.00 40.19 89 CYS A O 1
ATOM 711 N N . ASP A 1 90 ? 10.009 -9.015 15.498 1.00 43.34 90 ASP A N 1
ATOM 712 C CA . ASP A 1 90 ? 10.515 -9.966 14.514 1.00 43.34 90 ASP A CA 1
ATOM 713 C C . ASP A 1 90 ? 10.486 -9.316 13.127 1.00 43.34 90 ASP A C 1
ATOM 715 O O . ASP A 1 90 ? 9.455 -8.825 12.663 1.00 43.34 90 ASP A O 1
ATOM 719 N N . HIS A 1 91 ? 11.638 -9.283 12.459 1.00 52.16 91 HIS A N 1
ATOM 720 C CA . HIS A 1 91 ? 11.735 -8.758 11.103 1.00 52.16 91 HIS A CA 1
ATOM 721 C C . HIS A 1 91 ? 10.950 -9.680 10.162 1.00 52.16 91 HIS A C 1
ATOM 723 O O . HIS A 1 91 ? 11.241 -10.874 10.058 1.00 52.16 91 HIS A O 1
ATOM 729 N N . VAL A 1 92 ? 9.961 -9.138 9.448 1.00 54.28 92 VAL A N 1
ATOM 730 C CA . VAL A 1 92 ? 9.203 -9.908 8.455 1.00 54.28 92 VAL A CA 1
ATOM 731 C C . VAL A 1 92 ? 10.147 -10.333 7.332 1.00 54.28 92 VAL A C 1
ATOM 733 O O . VAL A 1 92 ? 10.702 -9.500 6.617 1.00 54.28 92 VAL A O 1
ATOM 736 N N . HIS A 1 93 ? 10.316 -11.643 7.144 1.00 56.81 93 HIS A N 1
ATOM 737 C CA . HIS A 1 93 ? 11.131 -12.172 6.052 1.00 56.81 93 HIS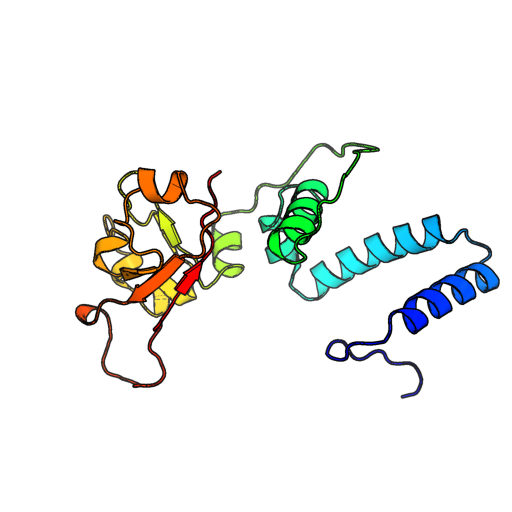 A CA 1
ATOM 738 C C . HIS A 1 93 ? 10.578 -11.693 4.686 1.00 56.81 93 HIS A C 1
ATOM 740 O O . HIS A 1 93 ? 9.364 -11.778 4.473 1.00 56.81 93 HIS A O 1
ATOM 746 N N . PRO A 1 94 ? 11.412 -11.267 3.714 1.00 55.97 94 PRO A N 1
ATOM 747 C CA . PRO A 1 94 ? 10.947 -10.717 2.427 1.00 55.97 94 PRO A CA 1
ATOM 748 C C . PRO A 1 94 ? 9.976 -11.632 1.662 1.00 55.97 94 PRO A C 1
ATOM 750 O O . PRO A 1 94 ? 8.987 -11.191 1.076 1.00 55.97 94 PRO A O 1
ATOM 753 N N . ALA A 1 95 ? 10.198 -12.947 1.733 1.00 56.50 95 ALA A N 1
ATOM 754 C CA . ALA A 1 95 ? 9.300 -13.936 1.132 1.00 56.50 95 ALA A CA 1
ATOM 755 C C . ALA A 1 95 ? 7.885 -13.929 1.746 1.00 56.50 95 ALA A C 1
ATOM 757 O O . ALA A 1 95 ? 6.913 -14.243 1.055 1.00 56.50 95 ALA A O 1
ATOM 758 N N . THR A 1 96 ? 7.759 -13.571 3.026 1.00 56.41 96 THR A N 1
ATOM 759 C CA . THR A 1 96 ? 6.468 -13.400 3.698 1.00 56.41 96 THR A CA 1
ATOM 760 C C . THR A 1 96 ? 5.767 -12.174 3.133 1.00 56.41 96 THR A C 1
ATOM 762 O O . THR A 1 96 ? 4.658 -12.330 2.627 1.00 56.41 96 THR A O 1
ATOM 765 N N . PHE A 1 97 ? 6.441 -11.017 3.074 1.00 61.47 97 PHE A N 1
ATOM 766 C CA . PHE A 1 97 ? 5.921 -9.773 2.482 1.00 61.47 97 PHE A CA 1
ATOM 767 C C . PHE A 1 97 ? 5.336 -9.992 1.073 1.00 61.47 97 PHE A C 1
ATOM 769 O O . PHE A 1 97 ? 4.203 -9.594 0.796 1.00 61.47 97 PHE A O 1
ATOM 776 N N . CYS A 1 98 ? 6.041 -10.725 0.201 1.00 55.47 98 CYS A N 1
ATOM 777 C CA . CYS A 1 98 ? 5.572 -11.024 -1.159 1.00 55.47 98 CYS A CA 1
ATOM 778 C C . CYS A 1 98 ? 4.303 -11.883 -1.238 1.00 55.47 98 CYS A C 1
ATOM 780 O O . CYS A 1 98 ? 3.591 -11.833 -2.247 1.00 55.47 98 CYS A O 1
ATOM 782 N N . ARG A 1 99 ? 4.030 -12.699 -0.212 1.00 57.97 99 ARG A N 1
ATOM 783 C CA . ARG A 1 99 ? 2.797 -13.497 -0.118 1.00 57.97 99 ARG A CA 1
ATOM 784 C C . ARG A 1 99 ? 1.634 -12.661 0.401 1.00 57.97 99 ARG A C 1
ATOM 786 O O . ARG A 1 99 ? 0.507 -12.920 -0.002 1.00 57.97 99 ARG A O 1
ATOM 793 N N . VAL A 1 100 ? 1.918 -11.687 1.265 1.00 61.59 100 VAL A N 1
ATOM 794 C CA . VAL A 1 100 ? 0.916 -10.798 1.861 1.00 61.59 100 VAL A CA 1
ATOM 795 C C . VAL A 1 100 ? 0.409 -9.763 0.861 1.00 61.59 100 VAL A C 1
ATOM 797 O O . VAL A 1 100 ? -0.793 -9.544 0.754 1.00 61.59 100 VAL A O 1
ATOM 800 N N . PHE A 1 101 ? 1.323 -9.147 0.109 1.00 65.12 101 PHE A N 1
ATOM 801 C CA . PHE A 1 101 ? 1.007 -8.111 -0.870 1.00 65.12 101 PHE A CA 1
ATOM 802 C C . PHE A 1 101 ? 1.224 -8.675 -2.275 1.00 65.12 101 PHE A C 1
ATOM 804 O O . PHE A 1 101 ? 2.276 -8.467 -2.875 1.00 65.12 101 PHE A O 1
ATOM 811 N N . PRO A 1 102 ? 0.264 -9.421 -2.847 1.00 70.19 102 PRO A N 1
ATOM 812 C CA . PRO A 1 102 ? 0.432 -10.025 -4.168 1.00 70.19 102 PRO A CA 1
ATOM 813 C C . PRO A 1 102 ? 0.546 -8.988 -5.298 1.00 70.19 102 PRO A C 1
ATOM 815 O O . PRO A 1 102 ? 1.070 -9.325 -6.362 1.00 70.19 102 PRO A O 1
ATOM 818 N N . PHE A 1 103 ? 0.099 -7.752 -5.050 1.00 78.88 103 PHE A N 1
ATOM 819 C CA . PHE A 1 103 ? 0.123 -6.606 -5.960 1.00 78.88 103 PHE A CA 1
ATOM 820 C C . PHE A 1 103 ? 1.028 -5.479 -5.427 1.00 78.88 103 PHE A C 1
ATOM 822 O O . PHE A 1 103 ? 0.537 -4.428 -5.030 1.00 78.88 103 PHE A O 1
ATOM 829 N N . HIS A 1 104 ? 2.346 -5.698 -5.375 1.00 80.38 104 HIS A N 1
ATOM 830 C CA . HIS A 1 104 ? 3.315 -4.656 -5.006 1.00 80.38 104 HIS A CA 1
ATOM 831 C C . HIS A 1 104 ? 4.508 -4.629 -5.963 1.00 80.38 104 HIS A C 1
ATOM 833 O O . HIS A 1 104 ? 4.820 -5.636 -6.605 1.00 80.38 104 HIS A O 1
ATOM 839 N N . LEU A 1 105 ? 5.193 -3.487 -5.986 1.00 83.00 105 LEU A N 1
ATOM 840 C CA . LEU A 1 105 ? 6.486 -3.280 -6.627 1.00 83.00 105 LEU A CA 1
ATOM 841 C C . LEU A 1 105 ? 7.398 -2.540 -5.651 1.00 83.00 105 LEU A C 1
ATOM 843 O O . LEU A 1 105 ? 6.978 -1.571 -5.023 1.00 83.00 105 LEU A O 1
ATOM 847 N N . MET A 1 106 ? 8.636 -2.999 -5.535 1.00 83.06 106 MET A N 1
ATOM 848 C CA . MET A 1 106 ? 9.709 -2.341 -4.799 1.00 83.06 106 MET A CA 1
ATOM 849 C C . MET A 1 106 ? 10.838 -2.054 -5.776 1.00 83.06 106 MET A C 1
ATOM 851 O O . MET A 1 106 ? 11.144 -2.890 -6.630 1.00 83.06 106 MET A O 1
ATOM 855 N N . PHE A 1 107 ? 11.452 -0.886 -5.652 1.00 89.31 107 PHE A N 1
ATOM 856 C CA . PHE A 1 107 ? 12.447 -0.407 -6.597 1.00 89.31 107 PHE A CA 1
ATOM 857 C C . PHE A 1 107 ? 13.497 0.468 -5.918 1.00 89.31 107 PHE A C 1
ATOM 859 O O . PHE A 1 107 ? 13.243 1.037 -4.855 1.00 89.31 107 PHE A O 1
ATOM 866 N N . ASP A 1 108 ? 14.675 0.546 -6.528 1.00 87.81 108 ASP A N 1
ATOM 867 C CA . ASP A 1 108 ? 15.780 1.387 -6.067 1.00 87.81 108 ASP A CA 1
ATOM 868 C C . ASP A 1 108 ? 15.666 2.844 -6.564 1.00 87.81 108 ASP A C 1
ATOM 870 O O . ASP A 1 108 ? 14.661 3.265 -7.146 1.00 87.81 108 ASP A O 1
ATOM 874 N N . ARG A 1 109 ? 16.703 3.651 -6.307 1.00 90.19 109 ARG A N 1
ATOM 875 C CA . ARG A 1 109 ? 16.733 5.079 -6.670 1.00 90.19 109 ARG A CA 1
ATOM 876 C C . ARG A 1 109 ? 16.784 5.299 -8.182 1.00 90.19 109 ARG A C 1
ATOM 878 O O . ARG A 1 109 ? 16.377 6.351 -8.668 1.00 90.19 109 ARG A O 1
ATOM 885 N N . GLU A 1 110 ? 17.241 4.299 -8.919 1.00 92.88 110 GLU A N 1
ATOM 886 C CA . GLU A 1 110 ? 17.355 4.273 -10.371 1.00 92.88 110 GLU A CA 1
ATOM 887 C C . GLU A 1 110 ? 16.101 3.682 -11.047 1.00 92.88 110 GLU A C 1
ATOM 889 O O . GLU A 1 110 ? 16.063 3.575 -12.282 1.00 92.88 110 GLU A O 1
ATOM 894 N N . LEU A 1 111 ? 15.070 3.374 -10.243 1.00 91.69 111 LEU A N 1
ATOM 895 C CA . LEU A 1 111 ? 13.785 2.769 -10.604 1.00 91.69 111 LEU A CA 1
ATOM 896 C C . LEU A 1 111 ? 13.874 1.316 -11.070 1.00 91.69 111 LEU A C 1
ATOM 898 O O . LEU A 1 111 ? 12.916 0.818 -11.671 1.00 91.69 111 LEU A O 1
ATOM 902 N N . ASN A 1 112 ? 14.986 0.632 -10.798 1.00 91.38 112 ASN A N 1
ATOM 903 C CA . ASN A 1 112 ? 15.094 -0.796 -11.059 1.00 91.38 112 ASN A CA 1
ATOM 904 C C . ASN A 1 112 ? 14.205 -1.541 -10.072 1.00 91.38 112 ASN A C 1
ATOM 906 O O . ASN A 1 112 ? 14.271 -1.312 -8.865 1.00 91.38 112 ASN A O 1
ATOM 910 N N . ILE A 1 113 ? 13.381 -2.449 -10.581 1.00 90.62 113 ILE A N 1
ATOM 911 C CA . ILE A 1 113 ? 12.514 -3.286 -9.762 1.00 90.62 113 ILE A CA 1
ATOM 912 C C . ILE A 1 113 ? 13.394 -4.301 -9.028 1.00 90.62 113 ILE A C 1
ATOM 914 O O . ILE A 1 113 ? 14.044 -5.143 -9.646 1.00 90.62 113 ILE A O 1
ATOM 918 N N . ILE A 1 114 ? 13.397 -4.219 -7.698 1.00 86.62 114 ILE A N 1
ATOM 919 C CA . ILE A 1 114 ? 14.135 -5.131 -6.812 1.00 86.62 114 ILE A CA 1
ATOM 920 C C . ILE A 1 114 ? 13.234 -6.234 -6.253 1.00 86.62 114 ILE A C 1
ATOM 922 O O . ILE A 1 114 ? 13.708 -7.319 -5.925 1.00 86.62 114 ILE A O 1
ATOM 926 N N . GLN A 1 115 ? 11.927 -5.975 -6.156 1.00 82.81 115 GLN A N 1
ATOM 927 C CA . GLN A 1 115 ? 10.955 -6.932 -5.639 1.00 82.81 115 GLN A CA 1
ATOM 928 C C . GLN A 1 115 ? 9.585 -6.706 -6.276 1.00 82.81 115 GLN A C 1
ATOM 930 O O . GLN A 1 115 ? 9.173 -5.570 -6.510 1.00 82.81 115 GLN A O 1
ATOM 935 N N . ALA A 1 116 ? 8.853 -7.791 -6.509 1.00 83.75 116 ALA A N 1
ATOM 936 C CA . ALA A 1 116 ? 7.483 -7.741 -6.991 1.00 83.75 116 ALA A CA 1
ATOM 937 C C . ALA A 1 116 ? 6.617 -8.795 -6.292 1.00 83.75 116 ALA A C 1
ATOM 939 O O . ALA A 1 116 ? 7.076 -9.886 -5.935 1.00 83.75 116 ALA A O 1
ATOM 940 N N . GLY A 1 117 ? 5.342 -8.461 -6.103 1.00 78.56 117 GLY A N 1
ATOM 941 C CA . GLY A 1 117 ? 4.346 -9.368 -5.540 1.00 78.56 117 GLY A CA 1
ATOM 942 C C . GLY A 1 117 ? 4.053 -10.540 -6.469 1.00 78.56 117 GLY A C 1
ATOM 943 O O . GLY A 1 117 ? 4.129 -10.421 -7.690 1.00 78.56 117 GLY A O 1
ATOM 944 N N . ARG A 1 118 ? 3.665 -11.688 -5.898 1.00 78.38 118 ARG A N 1
ATOM 945 C CA . ARG A 1 118 ? 3.499 -12.938 -6.662 1.00 78.38 118 ARG A CA 1
ATOM 946 C C . ARG A 1 118 ? 2.498 -12.832 -7.818 1.00 78.38 118 ARG A C 1
ATOM 948 O O . ARG A 1 118 ? 2.631 -13.570 -8.791 1.00 78.38 118 ARG A O 1
ATOM 955 N N . THR A 1 119 ? 1.485 -11.973 -7.709 1.00 78.44 119 THR A N 1
ATOM 956 C CA . THR A 1 119 ? 0.524 -11.768 -8.797 1.00 78.44 119 THR A CA 1
ATOM 957 C C . THR A 1 119 ? 1.067 -10.824 -9.861 1.00 78.44 119 THR A C 1
ATOM 959 O O . THR A 1 119 ? 0.933 -11.151 -11.035 1.00 78.44 119 THR A O 1
ATOM 962 N N . VAL A 1 120 ? 1.771 -9.749 -9.486 1.00 82.44 120 VAL A N 1
ATOM 963 C CA . VAL A 1 120 ? 2.473 -8.893 -10.462 1.00 82.44 120 VAL A CA 1
ATOM 964 C C . VAL A 1 120 ? 3.492 -9.703 -11.256 1.00 82.44 120 VAL A C 1
ATOM 966 O O . VAL A 1 120 ? 3.463 -9.668 -12.476 1.00 82.44 120 VAL A O 1
ATOM 969 N N . SER A 1 121 ? 4.319 -10.519 -10.598 1.00 86.38 121 SER A N 1
ATOM 970 C CA . SER A 1 121 ? 5.315 -11.358 -11.280 1.00 86.38 121 SER A CA 1
ATOM 971 C C . SER A 1 121 ? 4.705 -12.389 -12.231 1.00 86.38 121 SER A C 1
ATOM 973 O O . SER A 1 121 ? 5.362 -12.814 -13.176 1.00 86.38 121 SER A O 1
ATOM 975 N N . ARG A 1 122 ? 3.463 -12.825 -11.980 1.00 83.19 122 ARG A N 1
ATOM 976 C CA . ARG A 1 122 ? 2.755 -13.777 -12.848 1.00 83.19 122 ARG A CA 1
ATOM 977 C C . ARG A 1 122 ? 2.164 -13.092 -14.075 1.00 83.19 122 ARG A C 1
ATOM 979 O O . ARG A 1 122 ? 2.223 -13.657 -15.157 1.00 83.19 122 ARG A O 1
ATOM 986 N N . LEU A 1 123 ? 1.578 -11.914 -13.879 1.00 80.94 123 LEU A N 1
ATOM 987 C CA . LEU A 1 123 ? 0.880 -11.167 -14.925 1.00 80.94 123 LEU A CA 1
ATOM 988 C C . LEU A 1 123 ? 1.836 -10.319 -15.772 1.00 80.94 123 LEU A C 1
ATOM 990 O O . LEU A 1 123 ? 1.575 -10.090 -16.945 1.00 80.94 123 LEU A O 1
ATOM 994 N N . LEU A 1 124 ? 2.960 -9.896 -15.196 1.00 86.12 124 LEU A N 1
ATOM 995 C CA . LEU A 1 124 ? 3.971 -9.064 -15.837 1.00 86.12 124 LEU A CA 1
ATOM 996 C C . LEU A 1 124 ? 5.368 -9.677 -15.636 1.00 86.12 124 LEU A C 1
ATOM 998 O O . LEU A 1 124 ? 6.180 -9.119 -14.900 1.00 86.12 124 LEU A O 1
ATOM 1002 N N . PRO A 1 125 ? 5.695 -10.827 -16.261 1.00 87.25 125 PRO A N 1
ATOM 1003 C CA . PRO A 1 125 ? 6.935 -11.564 -15.982 1.00 87.25 125 PRO A CA 1
ATOM 1004 C C . PRO A 1 125 ? 8.217 -10.762 -16.225 1.00 87.25 125 PRO A C 1
ATOM 1006 O O . PRO A 1 125 ? 9.272 -11.083 -15.680 1.00 87.25 125 PRO A O 1
ATOM 1009 N N . ARG A 1 126 ? 8.156 -9.696 -17.032 1.00 89.75 126 ARG A N 1
ATOM 1010 C CA . ARG A 1 126 ? 9.301 -8.820 -17.282 1.00 89.75 126 ARG A CA 1
ATOM 1011 C C . ARG A 1 126 ? 9.816 -8.142 -16.006 1.00 89.75 126 ARG A C 1
ATOM 1013 O O . ARG A 1 126 ? 11.024 -7.949 -15.913 1.00 89.75 126 ARG A O 1
ATOM 1020 N N . VAL A 1 127 ? 8.972 -7.922 -14.989 1.00 90.00 127 VAL A N 1
ATOM 1021 C CA . VAL A 1 127 ? 9.391 -7.349 -13.689 1.00 90.00 127 VAL A CA 1
ATOM 1022 C C . VAL A 1 127 ? 10.380 -8.221 -12.921 1.00 90.00 127 VAL A C 1
ATOM 1024 O O . VAL A 1 127 ? 11.066 -7.721 -12.038 1.00 90.00 127 VAL A O 1
ATOM 1027 N N . THR A 1 128 ? 10.457 -9.524 -13.217 1.00 88.31 128 THR A N 1
ATOM 1028 C CA . THR A 1 128 ? 11.401 -10.433 -12.549 1.00 88.31 128 THR A CA 1
ATOM 1029 C C . THR A 1 128 ? 12.743 -10.519 -13.271 1.00 88.31 128 THR A C 1
ATOM 1031 O O . THR A 1 128 ? 13.625 -11.254 -12.831 1.00 88.31 128 THR A O 1
ATOM 1034 N N . LYS A 1 129 ? 12.904 -9.831 -14.409 1.00 90.94 129 LYS A N 1
ATOM 1035 C CA . LYS A 1 129 ? 14.171 -9.798 -15.143 1.00 90.94 129 LYS A CA 1
ATOM 1036 C C . LYS A 1 129 ? 15.113 -8.784 -14.499 1.00 90.94 129 LYS A C 1
ATOM 1038 O O . LYS A 1 129 ? 14.711 -7.672 -14.167 1.00 90.94 129 LYS A O 1
ATOM 1043 N N . ALA A 1 130 ? 16.380 -9.167 -14.358 1.00 89.25 130 ALA A N 1
ATOM 1044 C CA . ALA A 1 130 ? 17.408 -8.292 -13.808 1.00 89.25 130 ALA A CA 1
ATOM 1045 C C . ALA A 1 130 ? 17.520 -6.992 -14.623 1.00 89.25 130 ALA A C 1
ATOM 1047 O O . ALA A 1 130 ? 17.539 -7.029 -15.854 1.00 89.25 130 ALA A O 1
ATOM 1048 N N . GLY A 1 131 ? 17.592 -5.858 -13.923 1.00 89.75 131 GLY A N 1
ATOM 1049 C CA . GLY A 1 131 ? 17.702 -4.532 -14.536 1.00 89.75 131 GLY A CA 1
ATOM 1050 C C . GLY A 1 131 ? 16.409 -3.992 -15.156 1.00 89.75 131 GLY A C 1
ATOM 1051 O O . GLY A 1 131 ? 16.464 -2.967 -15.826 1.00 89.75 131 GLY A O 1
ATOM 1052 N N . CYS A 1 132 ? 15.259 -4.648 -14.960 1.00 94.31 132 CYS A N 1
ATOM 1053 C CA . CYS A 1 132 ? 13.973 -4.111 -15.401 1.00 94.31 132 CYS A CA 1
ATOM 1054 C C . CYS A 1 132 ? 13.609 -2.871 -14.582 1.00 94.31 132 CYS A C 1
ATOM 1056 O O . CYS A 1 132 ? 13.496 -2.952 -13.357 1.00 94.31 132 CYS A O 1
ATOM 1058 N N . LYS A 1 133 ? 13.355 -1.742 -15.244 1.00 95.31 133 LYS A N 1
ATOM 1059 C CA . LYS A 1 133 ? 12.830 -0.541 -14.590 1.00 95.31 133 LYS A CA 1
ATOM 1060 C C . LYS A 1 133 ? 11.313 -0.534 -14.572 1.00 95.31 133 LYS A C 1
ATOM 1062 O O . LYS A 1 133 ? 10.672 -1.118 -15.441 1.00 95.31 133 LYS A O 1
ATOM 1067 N N . ILE A 1 134 ? 10.722 0.197 -13.627 1.00 92.19 134 ILE A N 1
ATOM 1068 C CA . ILE A 1 134 ? 9.265 0.428 -13.612 1.00 92.19 134 ILE A CA 1
ATOM 1069 C C . ILE A 1 134 ? 8.803 1.031 -14.936 1.00 92.19 134 ILE A C 1
ATOM 1071 O O . ILE A 1 134 ? 7.842 0.561 -15.538 1.00 92.19 134 ILE A O 1
ATOM 1075 N N . THR A 1 135 ? 9.538 2.031 -15.413 1.00 93.69 135 THR A N 1
ATOM 1076 C CA . THR A 1 135 ? 9.266 2.749 -16.661 1.00 93.69 135 THR A CA 1
ATOM 1077 C C . THR A 1 135 ? 9.370 1.877 -17.910 1.00 93.69 135 THR A C 1
ATOM 1079 O O . THR A 1 135 ? 8.902 2.283 -18.972 1.00 93.69 135 THR A O 1
ATOM 1082 N N . ASP A 1 136 ? 9.975 0.691 -17.824 1.00 93.12 136 ASP A N 1
ATOM 1083 C CA . ASP A 1 136 ? 10.088 -0.217 -18.970 1.00 93.12 136 ASP A CA 1
ATOM 1084 C C . ASP A 1 136 ? 8.777 -0.956 -19.240 1.00 93.12 136 ASP A C 1
ATOM 1086 O O . ASP A 1 136 ? 8.550 -1.400 -20.362 1.00 93.12 136 ASP A O 1
ATOM 1090 N N . VAL A 1 137 ? 7.925 -1.085 -18.219 1.00 91.75 137 VAL A N 1
ATOM 1091 C CA . VAL A 1 137 ? 6.745 -1.961 -18.231 1.00 91.75 137 VAL A CA 1
ATOM 1092 C C . VAL A 1 137 ? 5.446 -1.253 -17.845 1.00 91.75 137 VAL A C 1
ATOM 1094 O O . VAL A 1 137 ? 4.360 -1.760 -18.127 1.00 91.75 137 VAL A O 1
ATOM 1097 N N . LEU A 1 138 ? 5.539 -0.091 -17.198 1.00 90.62 138 LEU A N 1
ATOM 1098 C CA . LEU A 1 138 ? 4.405 0.670 -16.685 1.00 90.62 138 LEU A CA 1
ATOM 1099 C C . LEU A 1 138 ? 4.509 2.142 -17.095 1.00 90.62 138 LEU A C 1
ATOM 1101 O O . LEU A 1 138 ? 5.583 2.741 -17.028 1.00 90.62 138 LEU A O 1
ATOM 1105 N N . ASP A 1 139 ? 3.365 2.722 -17.447 1.00 89.12 139 ASP A N 1
ATOM 1106 C CA . ASP A 1 139 ? 3.171 4.151 -17.665 1.00 89.12 139 ASP A CA 1
ATOM 1107 C C . ASP A 1 139 ? 2.399 4.774 -16.499 1.00 89.12 139 ASP A C 1
ATOM 1109 O O . ASP A 1 139 ? 1.366 4.261 -16.056 1.00 89.12 139 ASP A O 1
ATOM 1113 N N . THR A 1 140 ? 2.868 5.923 -16.014 1.00 89.44 140 THR A N 1
ATOM 1114 C CA . THR A 1 140 ? 2.163 6.686 -14.981 1.00 89.44 140 THR A CA 1
ATOM 1115 C C . THR A 1 140 ? 1.009 7.463 -15.604 1.00 89.44 140 THR A C 1
ATOM 1117 O O . THR A 1 140 ? 1.204 8.428 -16.337 1.00 89.44 140 THR A O 1
ATOM 1120 N N . VAL A 1 141 ? -0.219 7.059 -15.282 1.00 86.94 141 VAL A N 1
ATOM 1121 C CA . VAL A 1 141 ? -1.449 7.746 -15.697 1.00 86.94 141 VAL A CA 1
ATOM 1122 C C . VAL A 1 141 ? -1.757 8.908 -14.758 1.00 86.94 141 VAL A C 1
ATOM 1124 O O . VAL A 1 141 ? -2.214 9.958 -15.208 1.00 86.94 141 VAL A O 1
ATOM 1127 N N . ARG A 1 142 ? -1.535 8.727 -13.447 1.00 81.81 142 ARG A N 1
ATOM 1128 C CA . ARG A 1 142 ? -1.703 9.775 -12.427 1.00 81.81 142 ARG A CA 1
ATOM 1129 C C . ARG A 1 142 ? -0.656 9.654 -11.314 1.00 81.81 142 ARG A C 1
ATOM 1131 O O . ARG A 1 142 ? -0.326 8.520 -10.965 1.00 81.81 142 ARG A O 1
ATOM 1138 N N . PRO A 1 143 ? -0.223 10.778 -10.712 1.00 84.94 143 PRO A N 1
ATOM 1139 C CA . PRO A 1 143 ? -0.391 12.152 -11.208 1.00 84.94 143 PRO A CA 1
ATOM 1140 C C . PRO A 1 143 ? 0.335 12.344 -12.554 1.00 84.94 143 PRO A C 1
ATOM 1142 O O . PRO A 1 143 ? 1.154 11.512 -12.930 1.00 84.94 143 PRO A O 1
ATOM 1145 N N . HIS A 1 144 ? 0.028 13.412 -13.300 1.00 86.62 144 HIS A N 1
ATOM 1146 C CA . HIS A 1 144 ? 0.761 13.757 -14.530 1.00 86.62 144 HIS A CA 1
ATOM 1147 C C . HIS A 1 144 ? 2.137 14.327 -14.173 1.00 86.62 144 HIS A C 1
ATOM 1149 O O . HIS A 1 144 ? 2.378 15.529 -14.247 1.00 86.62 144 HIS A O 1
ATOM 1155 N N . LEU A 1 145 ? 3.008 13.441 -13.711 1.00 86.50 145 LEU A N 1
ATOM 1156 C CA . LEU A 1 145 ? 4.344 13.729 -13.233 1.00 86.50 145 LEU A CA 1
ATOM 1157 C C . LEU A 1 145 ? 5.290 12.693 -13.824 1.00 86.50 145 LEU A C 1
ATOM 1159 O O . LEU A 1 145 ? 4.933 11.523 -13.973 1.00 86.50 145 LEU A O 1
ATOM 1163 N N . GLU A 1 146 ? 6.504 13.122 -14.146 1.00 90.81 146 GLU A N 1
ATOM 1164 C CA . GLU A 1 146 ? 7.535 12.201 -14.600 1.00 90.81 146 GLU A CA 1
ATOM 1165 C C . GLU A 1 146 ? 7.855 11.190 -13.492 1.00 90.81 146 GLU A C 1
ATOM 1167 O O . GLU A 1 146 ? 8.085 11.568 -12.337 1.00 90.81 146 GLU A O 1
ATOM 1172 N N . MET A 1 147 ? 7.877 9.904 -13.846 1.00 89.94 147 MET A N 1
ATOM 1173 C CA . MET A 1 147 ? 8.189 8.822 -12.918 1.00 89.94 147 MET A CA 1
ATOM 1174 C C . MET A 1 147 ? 9.692 8.813 -12.626 1.00 89.94 147 MET A C 1
ATOM 1176 O O . MET A 1 147 ? 10.443 8.073 -13.248 1.00 89.94 147 MET A O 1
ATOM 1180 N N . THR A 1 148 ? 10.128 9.656 -11.689 1.00 93.44 148 THR A N 1
ATOM 1181 C CA . THR A 1 148 ? 11.496 9.697 -11.153 1.00 93.44 148 THR A CA 1
ATOM 1182 C C . THR A 1 148 ? 11.470 9.446 -9.649 1.00 93.44 148 THR A C 1
ATOM 1184 O O . THR A 1 148 ? 10.486 9.762 -8.979 1.00 93.44 148 THR A O 1
ATOM 1187 N N . PHE A 1 149 ? 12.553 8.910 -9.080 1.00 90.81 149 PHE A N 1
ATOM 1188 C CA . PHE A 1 149 ? 12.610 8.654 -7.636 1.00 90.81 149 PHE A CA 1
ATOM 1189 C C . PHE A 1 149 ? 12.406 9.937 -6.813 1.00 90.81 149 PHE A C 1
ATOM 1191 O O . PHE A 1 149 ? 11.679 9.931 -5.822 1.00 90.81 149 PHE A O 1
ATOM 1198 N N . ALA A 1 150 ? 12.987 11.057 -7.258 1.00 88.88 150 ALA A N 1
ATOM 1199 C CA . ALA A 1 150 ? 12.825 12.358 -6.611 1.00 88.88 150 ALA A CA 1
ATOM 1200 C C . ALA A 1 150 ? 11.358 12.820 -6.602 1.00 88.88 150 ALA A C 1
ATOM 1202 O O . ALA A 1 150 ? 10.853 13.260 -5.570 1.00 88.88 150 ALA A O 1
ATOM 1203 N N . ASN A 1 151 ? 10.661 12.663 -7.729 1.00 90.19 151 ASN A N 1
ATOM 1204 C CA . ASN A 1 151 ? 9.252 13.020 -7.859 1.00 90.19 151 ASN A CA 1
ATOM 1205 C C . ASN A 1 151 ? 8.346 12.136 -7.000 1.00 90.19 151 ASN A C 1
ATOM 1207 O O . ASN A 1 151 ? 7.438 12.657 -6.349 1.00 90.19 151 ASN A O 1
ATOM 1211 N N . VAL A 1 152 ? 8.624 10.828 -6.957 1.00 86.12 152 VAL A N 1
ATOM 1212 C CA . VAL A 1 152 ? 7.905 9.878 -6.100 1.00 86.12 152 VAL A CA 1
ATOM 1213 C C . VAL A 1 152 ? 8.083 10.234 -4.627 1.00 86.12 152 VAL A C 1
ATOM 1215 O O . VAL A 1 152 ? 7.097 10.286 -3.896 1.00 86.12 152 VAL A O 1
ATOM 1218 N N . LEU A 1 153 ? 9.312 10.536 -4.196 1.00 81.00 153 LEU A N 1
ATOM 1219 C CA . LEU A 1 153 ? 9.605 10.909 -2.813 1.00 81.00 153 LEU A CA 1
ATOM 1220 C C . LEU A 1 153 ? 8.942 12.238 -2.419 1.00 81.00 153 LEU A C 1
ATOM 1222 O O . LEU A 1 153 ? 8.346 12.331 -1.349 1.00 81.00 153 LEU A O 1
ATOM 1226 N N . ALA A 1 154 ? 8.995 13.248 -3.293 1.00 79.12 154 ALA A N 1
ATOM 1227 C CA . ALA A 1 154 ? 8.365 14.548 -3.053 1.00 79.12 154 ALA A CA 1
ATOM 1228 C C . ALA A 1 154 ? 6.832 14.461 -2.938 1.00 79.12 154 ALA A C 1
ATOM 1230 O O . ALA A 1 154 ? 6.214 15.266 -2.245 1.00 79.12 154 ALA A O 1
ATOM 1231 N N . HIS A 1 155 ? 6.220 13.465 -3.584 1.00 78.81 155 HIS A N 1
ATOM 1232 C CA . HIS A 1 155 ? 4.770 13.281 -3.645 1.00 78.81 155 HIS A CA 1
ATOM 1233 C C . HIS A 1 155 ? 4.352 11.907 -3.109 1.00 78.81 155 HIS A C 1
ATOM 1235 O O . HIS A 1 155 ? 3.449 11.269 -3.653 1.00 78.81 155 HIS A O 1
ATOM 1241 N N . ILE A 1 156 ? 5.003 11.445 -2.039 1.00 75.94 156 ILE A N 1
ATOM 1242 C CA . ILE A 1 156 ? 4.851 10.080 -1.514 1.00 75.94 156 ILE A CA 1
ATOM 1243 C C . ILE A 1 156 ? 3.419 9.738 -1.077 1.00 75.94 156 ILE A C 1
ATOM 1245 O O . ILE A 1 156 ? 2.961 8.613 -1.255 1.00 75.94 156 ILE A O 1
ATOM 1249 N N . ASN A 1 157 ? 2.679 10.737 -0.589 1.00 70.38 157 ASN A N 1
ATOM 1250 C CA . ASN A 1 157 ? 1.2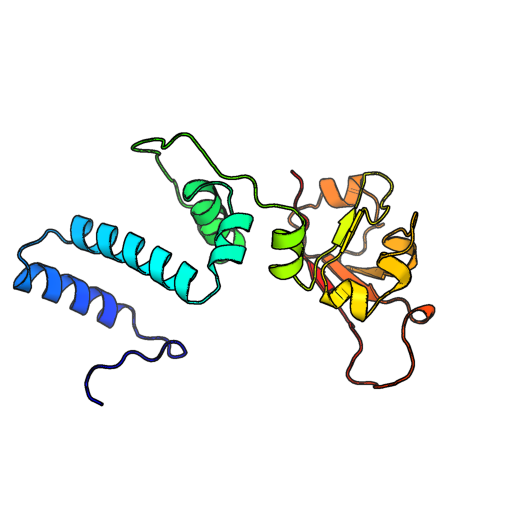81 10.608 -0.165 1.00 70.38 157 ASN A CA 1
ATOM 1251 C C . ASN A 1 157 ? 0.278 10.742 -1.325 1.00 70.38 157 ASN A C 1
ATOM 1253 O O . ASN A 1 157 ? -0.920 10.896 -1.095 1.00 70.38 157 ASN A O 1
ATOM 1257 N N . THR A 1 158 ? 0.750 10.717 -2.573 1.00 73.69 158 THR A N 1
ATOM 1258 C CA . THR A 1 158 ? -0.117 10.763 -3.753 1.00 73.69 158 THR A CA 1
ATOM 1259 C C . THR A 1 158 ? -0.500 9.356 -4.181 1.00 73.69 158 THR A C 1
ATOM 1261 O O . THR A 1 158 ? 0.329 8.448 -4.197 1.00 73.69 158 THR A O 1
ATOM 1264 N N . VAL A 1 159 ? -1.758 9.182 -4.585 1.00 77.81 159 VAL A N 1
ATOM 1265 C CA . VAL A 1 159 ? -2.211 7.945 -5.223 1.00 77.81 159 VAL A CA 1
ATOM 1266 C C . VAL A 1 159 ? -1.665 7.898 -6.647 1.00 77.81 159 VAL A C 1
ATOM 1268 O O . VAL A 1 159 ? -2.076 8.688 -7.503 1.00 77.81 159 VAL A O 1
ATOM 1271 N N . TYR A 1 160 ? -0.775 6.944 -6.908 1.00 82.88 160 TYR A N 1
ATOM 1272 C CA . TYR A 1 160 ? -0.277 6.669 -8.249 1.00 82.88 160 TYR A CA 1
ATOM 1273 C C . TYR A 1 160 ? -1.209 5.702 -8.961 1.00 82.88 160 TYR A C 1
ATOM 1275 O O . TYR A 1 160 ? -1.659 4.713 -8.384 1.00 82.88 160 TYR A O 1
ATOM 1283 N N . VAL A 1 161 ? -1.493 5.999 -10.223 1.00 83.38 161 VAL A N 1
ATOM 1284 C CA . VAL A 1 161 ? -2.246 5.142 -11.137 1.00 83.38 161 VAL A CA 1
ATOM 1285 C C . VAL A 1 161 ? -1.268 4.734 -12.225 1.00 83.38 161 VAL A C 1
ATOM 1287 O O . VAL A 1 161 ? -0.942 5.550 -13.083 1.00 83.38 161 VAL A O 1
ATOM 1290 N N . LEU A 1 162 ? -0.785 3.497 -12.171 1.00 86.88 162 LEU A N 1
ATOM 1291 C CA . LEU A 1 162 ? 0.139 2.945 -13.161 1.00 86.88 162 LEU A CA 1
ATOM 1292 C C . LEU A 1 162 ? -0.622 2.028 -14.112 1.00 86.88 162 LEU A C 1
ATOM 1294 O O . LEU A 1 162 ? -1.411 1.202 -13.656 1.00 86.88 162 LEU A O 1
ATOM 1298 N N . LYS A 1 163 ? -0.392 2.163 -15.414 1.00 85.50 163 LYS A N 1
ATOM 1299 C CA . LYS A 1 163 ? -0.981 1.313 -16.449 1.00 85.50 163 LYS A CA 1
ATOM 1300 C C . LYS A 1 163 ? 0.108 0.473 -17.098 1.00 85.50 163 LYS A C 1
ATOM 1302 O O . LYS A 1 163 ? 1.171 0.992 -17.418 1.00 85.50 163 LYS A O 1
ATOM 1307 N N . THR A 1 164 ? -0.156 -0.813 -17.301 1.00 87.62 164 THR A N 1
ATOM 1308 C CA . THR A 1 164 ? 0.750 -1.700 -18.039 1.00 87.62 164 THR A CA 1
ATOM 1309 C C . THR A 1 164 ? 0.906 -1.224 -19.477 1.00 87.62 164 THR A C 1
ATOM 1311 O O . THR A 1 164 ? -0.072 -0.848 -20.125 1.00 87.62 164 THR A O 1
ATOM 1314 N N . LYS A 1 165 ? 2.141 -1.235 -19.971 1.00 88.06 165 LYS A N 1
ATOM 1315 C CA . LYS A 1 165 ? 2.446 -0.888 -21.354 1.00 88.06 165 LYS A CA 1
ATOM 1316 C C . LYS A 1 165 ? 1.851 -1.910 -22.335 1.00 88.06 165 LYS A C 1
ATOM 1318 O O . LYS A 1 165 ? 1.858 -3.102 -22.020 1.00 88.06 165 LYS A O 1
ATOM 1323 N N . PRO A 1 166 ? 1.333 -1.493 -23.507 1.00 82.06 166 PRO A N 1
ATOM 1324 C CA . PRO A 1 166 ? 0.700 -2.404 -24.466 1.00 82.06 166 PRO A CA 1
ATOM 1325 C C . PRO A 1 166 ? 1.595 -3.567 -24.904 1.00 82.06 166 PRO A C 1
ATOM 1327 O O . PRO A 1 166 ? 1.100 -4.665 -25.129 1.00 82.06 166 PRO A O 1
ATOM 1330 N N . GLU A 1 167 ? 2.910 -3.350 -24.983 1.00 83.69 167 GLU A N 1
ATOM 1331 C CA . GLU A 1 167 ? 3.893 -4.359 -25.396 1.00 83.69 167 GLU A CA 1
ATOM 1332 C C . GLU A 1 167 ? 4.003 -5.527 -24.408 1.00 83.69 167 GLU A C 1
ATOM 1334 O O . GLU A 1 167 ? 4.465 -6.609 -24.770 1.00 83.69 167 GLU A O 1
ATOM 1339 N N . GLU A 1 168 ? 3.575 -5.314 -23.166 1.00 80.69 168 GLU A N 1
ATOM 1340 C CA . GLU A 1 168 ? 3.580 -6.322 -22.111 1.00 80.69 168 GLU A CA 1
ATOM 1341 C C . GLU A 1 168 ? 2.243 -7.066 -21.990 1.00 80.69 168 GLU A C 1
ATOM 1343 O O . GLU A 1 168 ? 2.150 -8.064 -21.272 1.00 80.69 168 GLU A O 1
ATOM 1348 N N . MET A 1 169 ? 1.197 -6.603 -22.681 1.00 68.00 169 MET A N 1
ATOM 1349 C CA . MET A 1 169 ? -0.112 -7.247 -22.658 1.00 68.00 169 MET A CA 1
ATOM 1350 C C . MET A 1 169 ? -0.103 -8.450 -23.604 1.00 68.00 169 MET A C 1
ATOM 1352 O O . MET A 1 169 ? -0.058 -8.312 -24.826 1.00 68.00 169 MET A O 1
ATOM 1356 N N . THR A 1 170 ? -0.164 -9.659 -23.046 1.00 61.22 170 THR A N 1
ATOM 1357 C CA . THR A 1 170 ? -0.424 -10.857 -23.852 1.00 61.22 170 THR A CA 1
ATOM 1358 C C . THR A 1 170 ? -1.908 -10.885 -24.214 1.00 61.22 170 THR A C 1
ATOM 1360 O O . THR A 1 170 ? -2.778 -10.820 -23.349 1.00 61.22 170 THR A O 1
ATOM 1363 N N . VAL A 1 171 ? -2.204 -10.903 -25.515 1.00 52.25 171 VAL A N 1
ATOM 1364 C CA . VAL A 1 171 ? -3.567 -10.886 -26.065 1.00 52.25 171 VAL A CA 1
ATOM 1365 C C . VAL A 1 171 ? -4.258 -12.213 -25.742 1.00 52.25 171 VAL A C 1
ATOM 1367 O O . VAL A 1 171 ? -4.265 -13.115 -26.574 1.00 52.25 171 VAL A O 1
ATOM 1370 N N . THR A 1 172 ? -4.811 -12.371 -24.540 1.00 47.44 172 THR A N 1
ATOM 1371 C CA . THR A 1 172 ? -5.633 -13.554 -24.223 1.00 47.44 172 THR A CA 1
ATOM 1372 C C . THR A 1 172 ? -6.934 -13.287 -23.475 1.00 47.44 172 THR A C 1
ATOM 1374 O O . THR A 1 172 ? -7.787 -14.165 -23.513 1.00 47.44 172 THR A O 1
ATOM 1377 N N . ASP A 1 173 ? -7.185 -12.101 -22.917 1.00 44.50 173 ASP A N 1
ATOM 1378 C CA . ASP A 1 173 ? -8.534 -11.750 -22.450 1.00 44.50 173 ASP A CA 1
ATOM 1379 C C . ASP A 1 173 ? -8.698 -10.220 -22.318 1.00 44.50 173 ASP A C 1
ATOM 1381 O O . ASP A 1 173 ? -7.946 -9.601 -21.561 1.00 44.50 173 ASP A O 1
ATOM 1385 N N . PRO A 1 174 ? -9.648 -9.569 -23.023 1.00 44.34 174 PRO A N 1
ATOM 1386 C CA . PRO A 1 174 ? -9.911 -8.132 -22.879 1.00 44.34 174 PRO A CA 1
ATOM 1387 C C . PRO A 1 174 ? -10.396 -7.720 -21.475 1.00 44.34 174 PRO A C 1
ATOM 1389 O O . PRO A 1 174 ? -10.492 -6.524 -21.201 1.00 44.34 174 PRO A O 1
ATOM 1392 N N . HIS A 1 175 ? -10.688 -8.673 -20.581 1.00 42.09 175 HIS A N 1
ATOM 1393 C CA . HIS A 1 175 ? -11.066 -8.413 -19.189 1.00 42.09 175 HIS A CA 1
ATOM 1394 C C . HIS A 1 175 ? -9.930 -8.583 -18.156 1.00 42.09 175 HIS A C 1
ATOM 1396 O O . HIS A 1 175 ? -10.127 -8.200 -17.002 1.00 42.09 175 HIS A O 1
ATOM 1402 N N . GLU A 1 176 ? -8.743 -9.083 -18.537 1.00 41.50 176 GLU A N 1
ATOM 1403 C CA . GLU A 1 176 ? -7.575 -9.269 -17.643 1.00 41.50 176 GLU A CA 1
ATOM 1404 C C . GLU A 1 176 ? -6.458 -8.230 -17.853 1.00 41.50 176 GLU A C 1
ATOM 1406 O O . GLU A 1 176 ? -5.288 -8.458 -17.533 1.00 41.50 176 GLU A O 1
ATOM 1411 N N . GLU A 1 177 ? -6.789 -7.032 -18.336 1.00 47.41 177 GLU A N 1
ATOM 1412 C CA . GLU A 1 177 ? -5.858 -5.918 -18.194 1.00 47.41 177 GLU A CA 1
ATOM 1413 C C . GLU A 1 177 ? -5.627 -5.676 -16.690 1.00 47.41 177 GLU A C 1
ATOM 1415 O O . GLU A 1 177 ? -6.552 -5.312 -15.957 1.00 47.41 177 GLU A O 1
ATOM 1420 N N . ILE A 1 178 ? -4.379 -5.754 -16.210 1.00 50.09 178 ILE A N 1
ATOM 1421 C CA . ILE A 1 178 ? -3.980 -4.907 -15.076 1.00 50.09 178 ILE A CA 1
ATOM 1422 C C . ILE A 1 178 ? -4.025 -3.466 -15.607 1.00 50.09 178 ILE A C 1
ATOM 1424 O O . ILE A 1 178 ? -3.007 -2.855 -15.925 1.00 50.09 178 ILE A O 1
ATOM 1428 N N . ALA A 1 179 ? -5.235 -2.944 -15.801 1.00 51.28 179 ALA A N 1
ATOM 1429 C CA . ALA A 1 179 ? -5.477 -1.668 -16.458 1.00 51.28 179 ALA A CA 1
ATOM 1430 C C . ALA A 1 179 ? -5.002 -0.510 -15.578 1.00 51.28 179 ALA A C 1
ATOM 1432 O O . ALA A 1 179 ? -4.733 0.591 -16.058 1.00 51.28 179 ALA A O 1
ATOM 1433 N N . SER A 1 180 ? -4.915 -0.753 -14.268 1.00 51.22 180 SER A N 1
ATOM 1434 C CA . SER A 1 180 ? -4.507 0.238 -13.295 1.00 51.22 180 SER A CA 1
ATOM 1435 C C . SER A 1 180 ? -4.059 -0.415 -11.988 1.00 51.22 180 SER A C 1
ATOM 1437 O O . SER A 1 180 ? -4.860 -1.028 -11.286 1.00 51.22 180 SER A O 1
ATOM 1439 N N . LEU A 1 181 ? -2.793 -0.230 -11.621 1.00 55.41 181 LEU A N 1
ATOM 1440 C CA . LEU A 1 181 ? -2.341 -0.363 -10.239 1.00 55.41 181 LEU A CA 1
ATOM 1441 C C . LEU A 1 181 ? -2.547 0.983 -9.548 1.00 55.41 181 LEU A C 1
ATOM 1443 O O . LEU A 1 181 ? -1.906 1.971 -9.906 1.00 55.41 181 LEU A O 1
ATOM 1447 N N . ARG A 1 182 ? -3.458 1.016 -8.570 1.00 52.38 182 ARG A N 1
ATOM 1448 C CA . ARG A 1 182 ? -3.572 2.126 -7.622 1.00 52.38 182 ARG A CA 1
ATOM 1449 C C . ARG A 1 182 ? -2.679 1.832 -6.431 1.00 52.38 182 ARG A C 1
ATOM 1451 O O . ARG A 1 182 ? -2.943 0.887 -5.692 1.00 52.38 182 ARG A O 1
ATOM 1458 N N . SER A 1 183 ? -1.634 2.624 -6.252 1.00 57.34 183 SER A N 1
ATOM 1459 C CA . SER A 1 183 ? -0.663 2.414 -5.180 1.00 57.34 183 SER A CA 1
ATOM 1460 C C . SER A 1 183 ? -0.355 3.709 -4.448 1.00 57.34 183 SER A C 1
ATOM 1462 O O . SER A 1 183 ? -0.180 4.753 -5.076 1.00 57.34 183 SER A O 1
ATOM 1464 N N . ASN A 1 184 ? -0.212 3.608 -3.131 1.00 53.91 184 ASN A N 1
ATOM 1465 C CA . ASN A 1 184 ? 0.467 4.623 -2.336 1.00 53.91 184 ASN A CA 1
ATOM 1466 C C . ASN A 1 184 ? 1.949 4.256 -2.264 1.00 53.91 184 ASN A C 1
ATOM 1468 O O . ASN A 1 184 ? 2.280 3.095 -2.009 1.00 53.91 184 ASN A O 1
ATOM 1472 N N . ALA A 1 185 ? 2.829 5.228 -2.488 1.00 53.56 185 ALA A N 1
ATOM 1473 C CA . ALA A 1 185 ? 4.255 5.020 -2.295 1.00 53.56 185 ALA A CA 1
ATOM 1474 C C . ALA A 1 185 ? 4.574 5.006 -0.790 1.00 53.56 185 ALA A C 1
ATOM 1476 O O . ALA A 1 185 ? 3.966 5.726 0.003 1.00 53.56 185 ALA A O 1
ATOM 1477 N N . VAL A 1 186 ? 5.515 4.158 -0.384 1.00 52.94 186 VAL A N 1
ATOM 1478 C CA . VAL A 1 186 ? 6.031 4.097 0.989 1.00 52.94 186 VAL A CA 1
ATOM 1479 C C . VAL A 1 186 ? 7.551 4.065 0.900 1.00 52.94 186 VAL A C 1
ATOM 1481 O O . VAL A 1 186 ? 8.102 3.348 0.068 1.00 52.94 186 VAL A O 1
ATOM 1484 N N . HIS A 1 187 ? 8.216 4.865 1.726 1.00 45.84 187 HIS A N 1
ATOM 1485 C CA . HIS A 1 187 ? 9.668 4.960 1.807 1.00 45.84 187 HIS A CA 1
ATOM 1486 C C . HIS A 1 187 ? 10.063 4.587 3.233 1.00 45.84 187 HIS A C 1
ATOM 1488 O O . HIS A 1 187 ? 9.487 5.123 4.180 1.00 45.84 187 HIS A O 1
ATOM 1494 N N . SER A 1 188 ? 10.984 3.635 3.357 1.00 47.41 188 SER A N 1
ATOM 1495 C CA . SER A 1 188 ? 11.564 3.145 4.611 1.00 47.41 188 SER A CA 1
ATOM 1496 C C . SER A 1 188 ? 13.050 3.449 4.643 1.00 47.41 188 SER A C 1
ATOM 1498 O O . SER A 1 188 ? 13.680 3.195 3.588 1.00 47.41 188 SER A O 1
#

InterPro domains:
  IPR011644 Heme NO-binding [PF07700] (3-80)
  IPR011645 Haem NO binding associated [PF07701] (92-181)
  IPR024096 NO signalling/Golgi transport ligand-binding domain superfamily [SSF111126] (2-94)
  IPR038158 H-NOX domain superfamily [G3DSA:3.90.1520.10] (1-88)
  IPR042463 Haem NO binding associated domain superfamily [G3DSA:3.30.450.260] (89-183)

Secondary structure (DSSP, 8-state):
-TTPPPTT----HHHHHHHHHHHHHHH---HHHHHHHHHHHHHHHHIIIIIHHHHHHH-SSHHHHHHHHHHHTS--------S---S--PPPPHHHHHHH-SS-EEE-TT-BEEEE-HHHHHH-GGGGSTT-BHHHHEEEEESSS---HHHHHHTTTSEEEEEE-GGG--TT-TT-----EEEE----

Organism: Operophtera brumata (NCBI:txid104452)

Sequence (188 aa):
MEGSFLVRQTYEDEITYNLITAAVEVLQIPADAILELFGKTFFEFCQDSGYDKILQVLGATPRDFLQTVASKLHNTEVKVEILKTKQECDHVHPATFCRVFPFHLMFDRELNIIQAGRTVSRLLPRVTKAGCKITDVLDTVRPHLEMTFANVLAHINTVYVLKTKPEEMTVTDPHEEIASLRSNAVHS

Foldseek 3Di:
DPPDDDPPDDDDVVVVVVVLVVCCVPVVDDSVVVVVVVVVVVVVVCCVVVCVLVQCVCDLDPVSSVCSCQVPPVVHHDDDDDPDDDPDRDDPDVVSNLANCQQDFDADQAQQTPDHHVVCCVLQVQSVDGRDGCVNFKDWPPDPDPPGSVVCVVPQQDFTWIFTDPVRDDPDDPPPGPGTDTDRHDDD